Protein AF-A0A7W0K2Z8-F1 (afdb_monomer)

Sequence (351 aa):
MTTSSAEEWIRGEFETLGPEVVGVETRTFPQEAHHIVYVLPDEIGRALVLGNRLQPPTVGGVDEFVIVRVAPDGMLEGVGTQHSGPIRSVHDERCSELINLVSARSRVSNAQPSLAYVPDARPNLAAVTAARHHLVFGRRGAGKTALLVEAKQQLDNAGAVTTWVNIQTYRRETPQRVVLYVLNEMLASLLATRALDEKSQVVISLSKLSAKVQSLLDADETSDRLVHDLVPRAQRVLRDYLSVASRPLFVFLDDYYYLPRSEHPEVLDILHGFTRDANVWLKVASIKHLTRWWQATPPVGLQSGQDADLIDLDITLQEPADAKRFLEGVLLAFAQESASPRCRECFEPRP

pLDDT: mean 74.08, std 20.62, range [31.73, 98.44]

Solvent-accessible surface area (backbone atoms only — not comparable to full-atom values): 20008 Å² total; per-residue (Å²): 130,60,77,71,58,55,56,53,49,52,50,50,56,36,59,76,73,65,44,65,73,76,44,77,48,77,50,78,54,100,63,36,34,40,39,36,36,21,20,48,78,92,36,42,68,63,40,43,59,50,33,76,70,54,74,62,82,65,62,91,86,29,54,51,43,57,43,69,42,63,52,55,75,91,73,50,83,84,68,83,83,82,84,94,68,85,86,87,54,84,84,37,67,71,50,51,48,50,53,49,54,52,53,65,53,72,72,64,61,99,88,57,96,72,73,83,78,42,75,83,45,50,68,57,40,57,53,69,60,39,99,48,29,34,41,39,26,28,58,90,88,53,47,61,67,60,50,52,53,51,34,47,54,54,37,48,76,70,58,35,45,68,30,82,42,66,38,58,81,44,44,85,56,53,56,60,54,46,49,47,52,55,48,45,48,47,46,50,45,58,61,69,62,64,79,64,63,76,85,37,70,52,48,48,50,44,52,55,48,43,54,52,47,50,58,48,68,76,38,96,71,71,59,62,68,62,52,61,68,40,28,69,55,48,14,49,44,49,23,56,36,32,66,73,63,73,38,46,36,36,39,36,34,37,54,51,46,47,42,57,55,86,46,37,14,59,38,40,29,55,52,46,50,33,28,53,95,18,65,45,28,47,39,36,28,32,33,66,93,58,49,37,50,55,42,79,82,73,73,37,28,47,48,76,80,78,59,24,42,83,43,64,51,52,58,47,69,76,40,66,71,54,33,47,54,47,52,51,40,44,51,50,46,52,38,64,75,64,75,45,79,75,54,57,74,80,71,60,83,77,132

Mean predicted aligned error: 17.2 Å

Nearest PDB structures (foldseek):
  7jk3-assembly1_C  TM=4.585E-01  e=4.432E-03  Drosophila melanogaster
  7jk2-assembly1_C  TM=4.606E-01  e=1.213E-02  Drosophila melanogaster
  3sc3-assembly1_B  TM=4.902E-01  e=9.087E-02  Shewanella amazonensis SB2B
  4xgu-assembly1_D  TM=3.819E-01  e=1.357E-02  Caenorhabditis elegans
  7jpo-assembly1_C  TM=4.446E-01  e=1.126E+00  Homo sapiens

Radius of gyration: 26.26 Å; Cα contacts (8 Å, |Δi|>4): 471; chains: 1; bounding box: 47×71×70 Å

Foldseek 3Di:
DDPVVQQVVLCVQCVVQDFHFLDWDWDDDPQAIEIETEGAPVCQLVVVVSQVVDQGDDDPNHGYHYHYDHDPPVSCPPDDDPDPDFDDDCPDVVNVSLVVVCVVQLPDDPPDPDADDQPVCVVVLVVLLDLAAAEEADDVVLCLVVSVVVSQVVQVVVVAQEFEAACLVCLPPDLLLSLLVLLLRQLVSLLVVPLDDCPDPLNVLSVVLNVVSVVQNPDPDHDPVVLVVCLVSLLVSQQVSCVVSVHAYEYEYPALLSHQQVSQQVSQQSVCSNCPNHSYYYYYYYHVVSHDQFDVVVTTGADDPPRYDYHYSCVCVVDVVSVVSRVLSSQVSVVVVVPDPVSVVNNDDDD

Secondary structure (DSSP, 8-state):
--HHHHHHHHHHHHHHHS--EEEEEEEE-SSEEEEEEEE-TTTHHHHHHHHTT-----STTPEEEEEEEEPPGGG-TT-----------TTSHHHHHHHHHHHHHTT--TTS---PPPGGGHHHHHHHHSSSEEEEE--TTSSHHHHHHHHHHHHHHTT-EEEEEEGGGGTTS-HHHHHHHHHHHHHHHHHHT--S-TTSHHHHHHHHHHHHHHHHHSSS---HHHHHHHHHHHHHHHHHHHHHHT--EEEEEESGGGS-TTTHHHHHHHHHHHHTTTTEEEEEEE-TTT---EEETTEEE--BTTTEEEEEGGGGGTSHHHHHHHHHHHHHHHHHHTT-GGGSTTSSPP-

Structure (mmCIF, N/CA/C/O backbone):
data_AF-A0A7W0K2Z8-F1
#
_entry.id   AF-A0A7W0K2Z8-F1
#
loop_
_atom_site.group_PDB
_atom_site.id
_atom_site.type_symbol
_atom_site.label_atom_id
_atom_site.label_alt_id
_atom_site.label_comp_id
_atom_site.label_asym_id
_atom_site.label_entity_id
_atom_site.label_seq_id
_atom_site.pdbx_PDB_ins_code
_atom_site.Cartn_x
_atom_site.Cartn_y
_atom_site.Cartn_z
_atom_site.occupancy
_atom_site.B_iso_or_equiv
_atom_site.auth_seq_id
_atom_site.auth_comp_id
_atom_site.auth_asym_id
_atom_site.auth_atom_id
_atom_site.pdbx_PDB_model_num
ATOM 1 N N . MET A 1 1 ? -0.607 50.006 -19.102 1.00 46.44 1 MET A N 1
ATOM 2 C CA . MET A 1 1 ? -1.241 49.390 -20.284 1.00 46.44 1 MET A CA 1
ATOM 3 C C . MET A 1 1 ? -2.622 48.937 -19.846 1.00 46.44 1 MET A C 1
ATOM 5 O O . MET A 1 1 ? -2.731 48.425 -18.747 1.00 46.44 1 MET A O 1
ATOM 9 N N . THR A 1 2 ? -3.679 49.296 -20.566 1.00 45.62 2 THR A N 1
ATOM 10 C CA . THR A 1 2 ? -5.076 48.986 -20.200 1.00 45.62 2 THR A CA 1
ATOM 11 C C . THR A 1 2 ? -5.458 47.590 -20.707 1.00 45.62 2 THR A C 1
ATOM 13 O O . THR A 1 2 ? -4.854 47.118 -21.665 1.00 45.62 2 THR A O 1
ATOM 16 N N . THR A 1 3 ? -6.457 46.934 -20.108 1.00 50.66 3 THR A N 1
ATOM 17 C CA . THR A 1 3 ? -6.966 45.588 -20.479 1.00 50.66 3 THR A CA 1
ATOM 18 C C . THR A 1 3 ? -7.227 45.400 -21.982 1.00 50.66 3 THR A C 1
ATOM 20 O O . THR A 1 3 ? -6.998 44.318 -22.509 1.00 50.66 3 THR A O 1
ATOM 23 N N . SER A 1 4 ? -7.588 46.473 -22.696 1.00 54.34 4 SER A N 1
ATOM 24 C CA . SER A 1 4 ? -7.735 46.501 -24.164 1.00 54.34 4 SER A CA 1
ATOM 25 C C . SER A 1 4 ? -6.451 46.134 -24.930 1.00 54.34 4 SER A C 1
ATOM 27 O O . SER A 1 4 ? -6.526 45.573 -26.014 1.00 54.34 4 SER A O 1
ATOM 29 N N . SER A 1 5 ? -5.267 46.423 -24.376 1.00 63.31 5 SER A N 1
ATOM 30 C CA . SER A 1 5 ? -3.979 46.151 -25.039 1.00 63.31 5 SER A CA 1
ATOM 31 C C . SER A 1 5 ? -3.535 44.686 -24.955 1.00 63.31 5 SER A C 1
ATOM 33 O O . SER A 1 5 ? -2.782 44.235 -25.814 1.00 63.31 5 SER A O 1
ATOM 35 N N . ALA A 1 6 ? -4.020 43.935 -23.960 1.00 65.38 6 ALA A N 1
ATOM 36 C CA . ALA A 1 6 ? -3.744 42.504 -23.832 1.00 65.38 6 ALA A CA 1
ATOM 37 C C . ALA A 1 6 ? -4.609 41.686 -24.805 1.00 65.38 6 ALA A C 1
ATOM 39 O O . ALA A 1 6 ? -4.104 40.782 -25.464 1.00 65.38 6 ALA A O 1
ATOM 40 N N . GLU A 1 7 ? -5.886 42.048 -24.970 1.00 69.38 7 GLU A N 1
ATOM 41 C CA . GLU A 1 7 ? -6.787 41.400 -25.936 1.00 69.38 7 GLU A CA 1
ATOM 42 C C . GLU A 1 7 ? -6.322 41.592 -27.388 1.00 69.38 7 GLU A C 1
ATOM 44 O O . GLU A 1 7 ? -6.320 40.638 -28.166 1.00 69.38 7 GLU A O 1
ATOM 49 N N . GLU A 1 8 ? -5.886 42.804 -27.745 1.00 69.62 8 GLU A N 1
ATOM 50 C CA . GLU A 1 8 ? -5.337 43.110 -29.073 1.00 69.62 8 GLU A CA 1
ATOM 51 C C . GLU A 1 8 ? -4.023 42.365 -29.339 1.00 69.62 8 GLU A C 1
ATOM 53 O O . GLU A 1 8 ? -3.824 41.846 -30.438 1.00 69.62 8 GLU A O 1
ATOM 58 N N . TRP A 1 9 ? -3.150 42.251 -28.330 1.00 75.00 9 TRP A N 1
ATOM 59 C CA . TRP A 1 9 ? -1.912 41.478 -28.443 1.00 75.00 9 TRP A CA 1
ATOM 60 C C . TRP A 1 9 ? -2.190 39.980 -28.626 1.00 75.00 9 TRP A C 1
ATOM 62 O O . TRP A 1 9 ? -1.652 39.367 -29.546 1.00 75.00 9 TRP A O 1
ATOM 72 N N . ILE A 1 10 ? -3.089 39.403 -27.819 1.00 74.06 10 ILE A N 1
ATOM 73 C CA . ILE A 1 10 ? -3.481 37.990 -27.931 1.00 74.06 10 ILE A CA 1
ATOM 74 C C . ILE A 1 10 ? -4.086 37.711 -29.310 1.00 74.06 10 ILE A C 1
ATOM 76 O O . ILE A 1 10 ? -3.716 36.731 -29.952 1.00 74.06 10 ILE A O 1
ATOM 80 N N . ARG A 1 11 ? -4.976 38.579 -29.806 1.00 75.19 11 ARG A N 1
ATOM 81 C CA . ARG A 1 11 ? -5.558 38.416 -31.144 1.00 75.19 11 ARG A CA 1
ATOM 82 C C . ARG A 1 11 ? -4.484 38.456 -32.236 1.00 75.19 11 ARG A C 1
ATOM 84 O O . ARG A 1 11 ? -4.486 37.584 -33.100 1.00 75.19 11 ARG A O 1
ATOM 91 N N . GLY A 1 12 ? -3.543 39.399 -32.160 1.00 71.88 12 GLY A N 1
ATOM 92 C CA . GLY A 1 12 ? -2.447 39.516 -33.127 1.00 71.88 12 GLY A CA 1
ATOM 93 C C . GLY A 1 12 ? -1.512 38.302 -33.154 1.00 71.88 12 GLY A C 1
ATOM 94 O O . GLY A 1 12 ? -1.114 37.853 -34.230 1.00 71.88 12 GLY A O 1
ATOM 95 N N . GLU A 1 13 ? -1.195 37.723 -31.994 1.00 75.12 13 GLU A N 1
ATOM 96 C CA . GLU A 1 13 ? -0.366 36.512 -31.909 1.00 75.12 13 GLU A CA 1
ATOM 97 C C . GLU A 1 13 ? -1.078 35.285 -32.498 1.00 75.12 13 GLU A C 1
ATOM 99 O O . GLU A 1 13 ? -0.465 34.500 -33.223 1.00 75.12 13 GLU A O 1
ATOM 104 N N . PHE A 1 14 ? -2.383 35.133 -32.248 1.00 72.69 14 PHE A N 1
ATOM 105 C CA . PHE A 1 14 ? -3.165 34.041 -32.831 1.00 72.69 14 PHE A CA 1
ATOM 106 C C . PHE A 1 14 ? -3.341 34.202 -34.354 1.00 72.69 14 PHE A C 1
ATOM 108 O O . PHE A 1 14 ? -3.127 33.234 -35.083 1.00 72.69 14 PHE A O 1
ATOM 115 N N . GLU A 1 15 ? -3.620 35.413 -34.855 1.00 68.00 15 GLU A N 1
ATOM 116 C CA . GLU A 1 15 ? -3.756 35.685 -36.299 1.00 68.00 15 GLU A CA 1
ATOM 117 C C . GLU A 1 15 ? -2.441 35.479 -37.070 1.00 68.00 15 GLU A C 1
ATOM 119 O O . GLU A 1 15 ? -2.446 34.984 -38.197 1.00 68.00 15 GLU A O 1
ATOM 124 N N . THR A 1 16 ? -1.294 35.797 -36.462 1.00 63.59 16 THR A N 1
ATOM 125 C CA . THR A 1 16 ? 0.024 35.617 -37.101 1.00 63.59 16 THR A CA 1
ATOM 126 C C . THR A 1 16 ? 0.429 34.139 -37.194 1.00 63.59 16 THR A C 1
ATOM 128 O O . THR A 1 16 ? 1.198 33.754 -38.078 1.00 63.59 16 THR A O 1
ATOM 131 N N . LEU A 1 17 ? -0.077 33.299 -36.285 1.00 58.31 17 LEU A N 1
ATOM 132 C CA . LEU A 1 17 ? 0.358 31.909 -36.108 1.00 58.31 17 LEU A CA 1
ATOM 133 C C . LEU A 1 17 ? -0.665 30.867 -36.588 1.00 58.31 17 LEU A C 1
ATOM 135 O O . LEU A 1 17 ? -0.371 29.669 -36.542 1.00 58.31 17 LEU A O 1
ATOM 139 N N . GLY A 1 18 ? -1.814 31.304 -37.112 1.00 59.38 18 GLY A N 1
ATOM 140 C CA . GLY A 1 18 ? -2.676 30.490 -37.972 1.00 59.38 18 GLY A CA 1
ATOM 141 C C . GLY A 1 18 ? -4.150 30.343 -37.571 1.00 59.38 18 GLY A C 1
ATOM 142 O O . GLY A 1 18 ? -4.966 30.416 -38.483 1.00 59.38 18 GLY A O 1
ATOM 143 N N . PRO A 1 19 ? -4.527 30.091 -36.301 1.00 68.06 19 PRO A N 1
ATOM 144 C CA . PRO A 1 19 ? -5.931 29.855 -35.954 1.00 68.06 19 PRO A CA 1
ATOM 145 C C . PRO A 1 19 ? -6.761 31.147 -35.937 1.00 68.06 19 PRO A C 1
ATOM 147 O O . PRO A 1 19 ? -6.365 32.151 -35.342 1.00 68.06 19 PRO A O 1
ATOM 150 N N . GLU A 1 20 ? -7.943 31.097 -36.546 1.00 68.19 20 GLU A N 1
ATOM 151 C CA . GLU A 1 20 ? -8.883 32.209 -36.637 1.00 68.19 20 GLU A CA 1
ATOM 152 C C . GLU A 1 20 ? -9.613 32.413 -35.298 1.00 68.19 20 GLU A C 1
ATOM 154 O O . GLU A 1 20 ? -10.294 31.529 -34.761 1.00 68.19 20 GLU A O 1
ATOM 159 N N . VAL A 1 21 ? -9.467 33.612 -34.727 1.00 75.00 21 VAL A N 1
ATOM 160 C CA . VAL A 1 21 ? -10.080 33.967 -33.443 1.00 75.00 21 VAL A CA 1
ATOM 161 C C . VAL A 1 21 ? -11.467 34.556 -33.661 1.00 75.00 21 VAL A C 1
ATOM 163 O O . VAL A 1 21 ? -11.624 35.730 -34.005 1.00 75.00 21 VAL A O 1
ATOM 166 N N . VAL A 1 22 ? -12.481 33.751 -33.352 1.00 76.06 22 VAL A N 1
ATOM 167 C CA . VAL A 1 22 ? -13.901 34.119 -33.421 1.00 76.06 22 VAL A CA 1
ATOM 168 C C . VAL A 1 22 ? -14.239 35.220 -32.406 1.00 76.06 22 VAL A C 1
ATOM 170 O O . VAL A 1 22 ? -15.020 36.123 -32.695 1.00 76.06 22 VAL A O 1
ATOM 173 N N . GLY A 1 23 ? -13.614 35.210 -31.225 1.00 73.19 23 GLY A N 1
ATOM 174 C CA . GLY A 1 23 ? -13.830 36.235 -30.201 1.00 73.19 23 GLY A CA 1
ATOM 175 C C . GLY A 1 23 ? -12.844 36.145 -29.040 1.00 73.19 23 GLY A C 1
ATOM 176 O O . GLY A 1 23 ? -12.244 35.100 -28.817 1.00 73.19 23 GLY A O 1
ATOM 177 N N . VAL A 1 24 ? -12.684 37.233 -28.286 1.00 76.75 24 VAL A N 1
ATOM 178 C CA . VAL A 1 24 ? -11.904 37.249 -27.037 1.00 76.75 24 VAL A CA 1
ATOM 179 C C . VAL A 1 24 ? -12.745 37.929 -25.961 1.00 76.75 24 VAL A C 1
ATOM 181 O O . VAL A 1 24 ? -13.308 38.991 -26.209 1.00 76.75 24 VAL A O 1
ATOM 184 N N . GLU A 1 25 ? -12.863 37.300 -24.795 1.00 76.31 25 GLU A N 1
ATOM 185 C CA . GLU A 1 25 ? -13.578 37.821 -23.626 1.00 76.31 25 GLU A CA 1
ATOM 186 C C . GLU A 1 25 ? -12.642 37.800 -22.416 1.00 76.31 25 GLU A C 1
ATOM 188 O O . GLU A 1 25 ? -12.192 36.732 -22.002 1.00 76.31 25 GLU A O 1
ATOM 193 N N . THR A 1 26 ? -12.377 38.954 -21.804 1.00 76.19 26 THR A N 1
ATOM 194 C CA . THR A 1 26 ? -11.582 39.011 -20.570 1.00 76.19 26 THR A CA 1
ATOM 195 C C . THR A 1 26 ? -12.464 39.010 -19.329 1.00 76.19 26 THR A C 1
ATOM 197 O O . THR A 1 26 ? -13.330 39.868 -19.152 1.00 76.19 26 THR A O 1
ATOM 200 N N . ARG A 1 27 ? -12.192 38.078 -18.412 1.00 72.44 27 ARG A N 1
ATOM 201 C CA . ARG A 1 27 ? -12.776 38.041 -17.068 1.00 72.44 27 ARG A CA 1
ATOM 202 C C . ARG A 1 27 ? -11.716 38.358 -16.032 1.00 72.44 27 ARG A C 1
ATOM 204 O O . ARG A 1 27 ? -10.759 37.612 -15.861 1.00 72.44 27 ARG A O 1
ATOM 211 N N . THR A 1 28 ? -11.902 39.462 -15.323 1.00 65.19 28 THR A N 1
ATOM 212 C CA . THR A 1 28 ? -10.972 39.916 -14.286 1.00 65.19 28 THR A CA 1
ATOM 213 C C . THR A 1 28 ? -11.435 39.479 -12.901 1.00 65.19 28 THR A C 1
ATOM 215 O O . THR A 1 28 ? -12.577 39.735 -12.514 1.00 65.19 28 THR A O 1
ATOM 218 N N . PHE A 1 29 ? -10.525 38.887 -12.138 1.00 67.81 29 PHE A N 1
ATOM 219 C CA . PHE A 1 29 ? -10.673 38.520 -10.733 1.00 67.81 29 PHE A CA 1
ATOM 220 C C . PHE A 1 29 ? -9.690 39.337 -9.868 1.00 67.81 29 PHE A C 1
ATOM 222 O O . PHE A 1 29 ? -8.787 39.978 -10.402 1.00 67.81 29 PHE A O 1
ATOM 229 N N . PRO A 1 30 ? -9.832 39.350 -8.526 1.00 57.75 30 PRO A N 1
ATOM 230 C CA . PRO A 1 30 ? -9.021 40.212 -7.657 1.00 57.75 30 PRO A CA 1
ATOM 231 C C . PRO A 1 30 ? -7.500 39.981 -7.703 1.00 57.75 30 PRO A C 1
ATOM 233 O O . PRO A 1 30 ? -6.757 40.878 -7.317 1.00 57.75 30 PRO A O 1
ATOM 236 N N . GLN A 1 31 ? -7.039 38.798 -8.127 1.00 57.75 31 GLN A N 1
ATOM 237 C CA . GLN A 1 31 ? -5.613 38.439 -8.215 1.00 57.75 31 GLN A CA 1
ATOM 238 C C . GLN A 1 31 ? -5.211 37.829 -9.566 1.00 57.75 31 GLN A C 1
ATOM 240 O O . GLN A 1 31 ? -4.028 37.597 -9.791 1.00 57.75 31 GLN A O 1
ATOM 245 N N . GLU A 1 32 ? -6.164 37.618 -10.480 1.00 70.12 32 GLU A N 1
ATOM 246 C CA . GLU A 1 32 ? -5.907 37.000 -11.785 1.00 70.12 32 GLU A CA 1
ATOM 247 C C . GLU A 1 32 ? -6.808 37.602 -12.869 1.00 70.12 32 GLU A C 1
ATOM 249 O O . GLU A 1 32 ? -7.935 38.013 -12.588 1.00 70.12 32 GLU 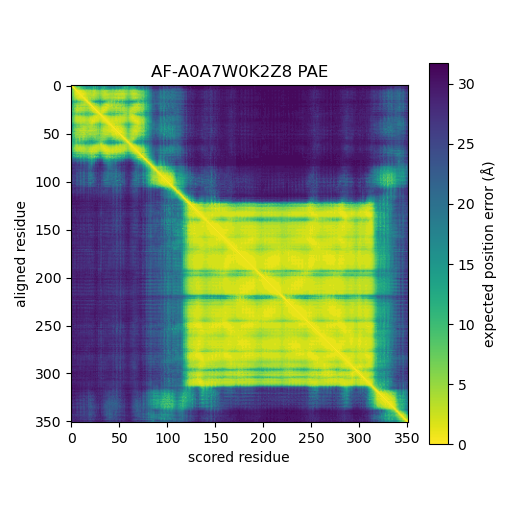A O 1
ATOM 254 N N . ALA A 1 33 ? -6.357 37.608 -14.121 1.00 67.44 33 ALA A N 1
ATOM 255 C CA . ALA A 1 33 ? -7.182 37.955 -15.275 1.00 67.44 33 ALA A CA 1
ATOM 256 C C . ALA A 1 33 ? -7.178 36.812 -16.293 1.00 67.44 33 ALA A C 1
ATOM 258 O O . ALA A 1 33 ? -6.133 36.281 -16.653 1.00 67.44 33 ALA A O 1
ATOM 259 N N . HIS A 1 34 ? -8.362 36.386 -16.725 1.00 74.25 34 HIS A N 1
ATOM 260 C CA . HIS A 1 34 ? -8.537 35.257 -17.635 1.00 74.25 34 HIS A CA 1
ATOM 261 C C . HIS A 1 34 ? -9.031 35.771 -18.987 1.00 74.25 34 HIS A C 1
ATOM 263 O O . HIS A 1 34 ? -10.156 36.256 -19.095 1.00 74.25 34 HIS A O 1
ATOM 269 N N . HIS A 1 35 ? -8.206 35.635 -20.019 1.00 75.50 35 HIS A N 1
ATOM 270 C CA . HIS A 1 35 ? -8.527 35.976 -21.400 1.00 75.50 35 HIS A CA 1
ATOM 271 C C . HIS A 1 35 ? -9.053 34.733 -22.116 1.00 75.50 35 HIS A C 1
ATOM 273 O O . HIS A 1 35 ? -8.294 33.823 -22.456 1.00 75.50 35 HIS A O 1
ATOM 279 N N . ILE A 1 36 ? -10.366 34.667 -22.311 1.00 77.00 36 ILE A N 1
ATOM 280 C CA . ILE A 1 36 ? -11.035 33.538 -22.950 1.00 77.00 36 ILE A CA 1
ATOM 281 C C . ILE A 1 36 ? -11.055 33.773 -24.460 1.00 77.00 36 ILE A C 1
ATOM 283 O O . ILE A 1 36 ? -11.751 34.663 -24.940 1.00 77.00 36 ILE A O 1
ATOM 287 N N . VAL A 1 37 ? -10.296 32.974 -25.206 1.00 77.62 37 VAL A N 1
ATOM 288 C CA . VAL A 1 37 ? -10.186 33.047 -26.667 1.00 77.62 37 VAL A CA 1
ATOM 289 C C . VAL A 1 37 ? -11.098 31.991 -27.282 1.00 77.62 37 VAL A C 1
ATOM 291 O O . VAL A 1 37 ? -10.903 30.792 -27.074 1.00 77.62 37 VAL A O 1
ATOM 294 N N . TYR A 1 38 ? -12.098 32.437 -28.035 1.00 75.88 38 TYR A N 1
ATOM 295 C CA . TYR A 1 38 ? -13.031 31.585 -28.756 1.00 75.88 38 TYR A CA 1
ATOM 296 C C . TYR A 1 38 ? -12.522 31.324 -30.170 1.00 75.88 38 TYR A C 1
ATOM 298 O O . TYR A 1 38 ? -12.265 32.260 -30.928 1.00 75.88 38 TYR A O 1
ATOM 306 N N . VAL A 1 39 ? -12.402 30.050 -30.524 1.00 76.75 39 VAL A N 1
ATOM 307 C CA . VAL A 1 39 ? -11.922 29.586 -31.833 1.00 76.75 39 VAL A CA 1
ATOM 308 C C . VAL A 1 39 ? -12.909 28.614 -32.462 1.00 76.75 39 VAL A C 1
ATOM 310 O O . VAL A 1 39 ? -13.783 28.060 -31.783 1.00 76.75 39 VAL A O 1
ATOM 313 N N . LEU A 1 40 ? -12.772 28.401 -33.768 1.00 69.19 40 LEU A N 1
ATOM 314 C CA . LEU A 1 40 ? -13.571 27.415 -34.484 1.00 69.19 40 LEU A CA 1
ATOM 315 C C . LEU A 1 40 ? -13.322 26.001 -33.923 1.00 69.19 40 LEU A C 1
ATOM 317 O O . LEU A 1 40 ? -12.202 25.693 -33.498 1.00 69.19 40 LEU A O 1
ATOM 321 N N . PRO A 1 41 ? -14.334 25.109 -33.944 1.00 57.97 41 PRO A N 1
ATOM 322 C CA . PRO A 1 41 ? -14.191 23.741 -33.444 1.00 57.97 41 PRO A CA 1
ATOM 323 C C . PRO A 1 41 ? -13.029 22.979 -34.085 1.00 57.97 41 PRO A C 1
ATOM 325 O O . PRO A 1 41 ? -12.380 22.181 -33.418 1.00 57.97 41 PRO A O 1
ATOM 328 N N . ASP A 1 42 ? -12.761 23.256 -35.361 1.00 58.22 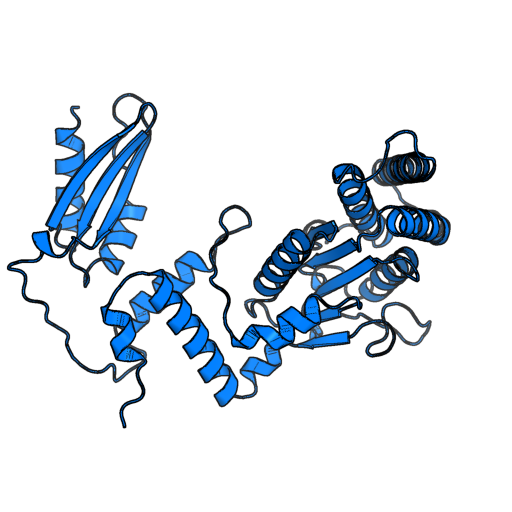42 ASP A N 1
ATOM 329 C CA . ASP A 1 42 ? -11.748 22.564 -36.158 1.00 58.22 42 ASP A CA 1
ATOM 330 C C . ASP A 1 42 ? -10.328 23.115 -35.919 1.00 58.22 42 ASP A C 1
ATOM 332 O O . ASP A 1 42 ? -9.353 22.536 -36.382 1.00 58.22 42 ASP A O 1
ATOM 336 N N . GLU A 1 43 ? -10.189 24.207 -35.159 1.00 62.84 43 GLU A N 1
ATOM 337 C CA . GLU A 1 43 ? -8.901 24.858 -34.884 1.00 62.84 43 GLU A CA 1
ATOM 338 C C . GLU A 1 43 ? -8.506 24.826 -33.402 1.00 62.84 43 GLU A C 1
ATOM 340 O O . GLU A 1 43 ? -7.403 25.246 -33.038 1.00 62.84 43 GLU A O 1
ATOM 345 N N . ILE A 1 44 ? -9.363 24.271 -32.534 1.00 62.41 44 ILE A N 1
ATOM 346 C CA . ILE A 1 44 ? -9.133 24.234 -31.085 1.00 62.41 44 ILE A CA 1
ATOM 347 C C . ILE A 1 44 ? -7.828 23.529 -30.703 1.00 62.41 44 ILE A C 1
ATOM 349 O O . ILE A 1 44 ? -7.146 23.970 -29.780 1.00 62.41 44 ILE A O 1
ATOM 353 N N . GLY A 1 45 ? -7.446 22.467 -31.418 1.00 55.59 45 GLY A N 1
ATOM 354 C CA . GLY A 1 45 ? -6.210 21.733 -31.150 1.00 55.59 45 GLY A CA 1
ATOM 355 C C . GLY A 1 45 ? -4.973 22.616 -31.322 1.00 55.59 45 GLY A C 1
ATOM 356 O O . GLY A 1 45 ? -4.131 22.700 -30.425 1.00 55.59 45 GLY A O 1
ATOM 357 N N . ARG A 1 46 ? -4.893 23.336 -32.446 1.00 62.69 46 ARG A N 1
ATOM 358 C CA . ARG A 1 46 ? -3.800 24.277 -32.738 1.00 62.69 46 ARG A CA 1
ATOM 359 C C . ARG A 1 46 ? -3.835 25.487 -31.804 1.00 62.69 46 ARG A C 1
ATOM 361 O O . ARG A 1 46 ? -2.801 25.880 -31.265 1.00 62.69 46 ARG A O 1
ATOM 368 N N . ALA A 1 47 ? -5.027 26.020 -31.554 1.00 65.88 47 ALA A N 1
ATOM 369 C CA . ALA A 1 47 ? -5.245 27.157 -30.672 1.00 65.88 47 ALA A CA 1
ATOM 370 C C . ALA A 1 47 ? -4.849 26.860 -29.215 1.00 65.88 47 ALA A C 1
ATOM 372 O O . ALA A 1 47 ? -4.211 27.694 -28.584 1.00 65.88 47 ALA A O 1
ATOM 373 N N . LEU A 1 48 ? -5.131 25.662 -28.687 1.00 58.94 48 LEU A N 1
ATOM 374 C CA . LEU A 1 48 ? -4.710 25.240 -27.342 1.00 58.94 48 LEU A CA 1
ATOM 375 C C . LEU A 1 48 ? -3.185 25.159 -27.202 1.00 58.94 48 LEU A C 1
ATOM 377 O O . LEU A 1 48 ? -2.635 25.539 -26.168 1.00 58.94 48 LEU A O 1
ATOM 381 N N . VAL A 1 49 ? -2.489 24.675 -28.236 1.00 60.91 49 VAL A N 1
ATOM 382 C CA . VAL A 1 49 ? -1.017 24.630 -28.247 1.00 60.91 49 VAL A CA 1
ATOM 383 C C . VAL A 1 49 ? -0.433 26.040 -28.217 1.00 60.91 49 VAL A C 1
ATOM 385 O O . VAL A 1 49 ? 0.545 26.275 -27.510 1.00 60.91 49 VAL A O 1
ATOM 388 N N . LEU A 1 50 ? -1.031 26.975 -28.953 1.00 67.19 50 LEU A N 1
ATOM 389 C CA . LEU A 1 50 ? -0.629 28.381 -28.964 1.00 67.19 50 LEU A CA 1
ATOM 390 C C . LEU A 1 50 ? -0.948 29.079 -27.638 1.00 67.19 50 LEU A C 1
ATOM 392 O O . LEU A 1 50 ? -0.049 29.655 -27.031 1.00 67.19 50 LEU A O 1
ATOM 396 N N . GLY A 1 51 ? -2.172 28.938 -27.129 1.00 64.62 51 GLY A N 1
ATOM 397 C CA . GLY A 1 51 ? -2.607 29.529 -25.862 1.00 64.62 51 GLY A CA 1
ATOM 398 C C . GLY A 1 51 ? -1.745 29.110 -24.671 1.00 64.62 51 GLY A C 1
ATOM 399 O O . GLY A 1 51 ? -1.389 29.949 -23.856 1.00 64.62 51 GLY A O 1
ATOM 400 N N . ASN A 1 52 ? -1.304 27.849 -24.619 1.00 61.53 52 ASN A N 1
ATOM 401 C CA . ASN A 1 52 ? -0.406 27.365 -23.561 1.00 61.53 52 ASN A CA 1
ATOM 402 C C . ASN A 1 52 ? 1.028 27.916 -23.648 1.00 61.53 52 ASN A C 1
ATOM 404 O O . ASN A 1 52 ? 1.788 27.806 -22.685 1.00 61.53 52 ASN A O 1
ATOM 408 N N . ARG A 1 53 ? 1.441 28.440 -24.807 1.00 63.72 53 ARG A N 1
ATOM 409 C CA . ARG A 1 53 ? 2.777 29.024 -25.014 1.00 63.72 53 ARG A CA 1
ATOM 410 C C . ARG A 1 53 ? 2.779 30.534 -24.825 1.00 63.72 53 ARG A C 1
ATOM 412 O O . ARG A 1 53 ? 3.844 31.103 -24.597 1.00 63.72 53 ARG A O 1
ATOM 419 N N . LEU A 1 54 ? 1.615 31.165 -24.930 1.00 69.25 54 LEU A N 1
ATOM 420 C CA . LEU A 1 54 ? 1.456 32.595 -24.750 1.00 69.25 54 LEU A CA 1
ATOM 421 C C . LEU A 1 54 ? 1.387 32.915 -23.258 1.00 69.25 54 LEU A C 1
ATOM 423 O O . LEU A 1 54 ? 0.544 32.404 -22.527 1.00 69.25 54 LEU A O 1
ATOM 427 N N . GLN A 1 55 ? 2.299 33.773 -22.818 1.00 66.50 55 GLN A N 1
ATOM 428 C CA . GLN A 1 55 ? 2.259 34.396 -21.502 1.00 66.50 55 GLN A CA 1
ATOM 429 C C . GLN A 1 55 ? 1.959 35.874 -21.724 1.00 66.50 55 GLN A C 1
ATOM 431 O O . GLN A 1 55 ? 2.847 36.593 -22.194 1.00 66.50 55 GLN A O 1
ATOM 436 N N . PRO A 1 56 ? 0.721 36.327 -21.463 1.00 66.88 56 PRO A N 1
ATOM 437 C CA . PRO A 1 56 ? 0.400 37.737 -21.574 1.00 66.88 56 PRO A CA 1
ATOM 438 C C . PRO A 1 56 ? 1.300 38.552 -20.635 1.00 66.88 56 PRO A C 1
ATOM 440 O O . PRO A 1 56 ? 1.626 3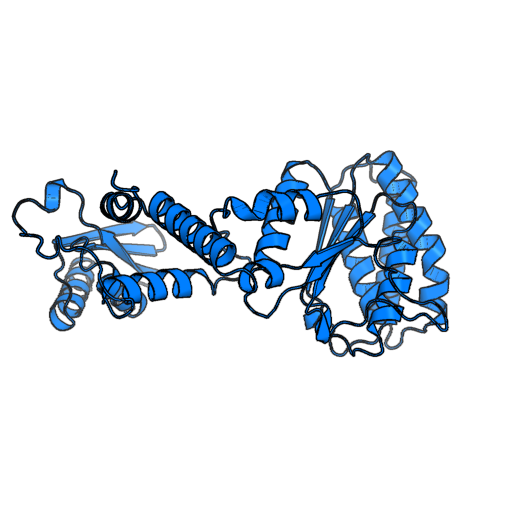8.094 -19.533 1.00 66.88 56 PRO A O 1
ATOM 443 N N . PRO A 1 57 ? 1.756 39.739 -21.059 1.00 61.00 57 PRO A N 1
ATOM 444 C CA . PRO A 1 57 ? 2.587 40.587 -20.220 1.00 61.00 57 PRO A CA 1
ATOM 445 C C . PRO A 1 57 ? 1.798 41.045 -18.988 1.00 61.00 57 PRO A C 1
ATOM 447 O O . PRO A 1 57 ? 0.797 41.734 -19.119 1.00 61.00 57 PRO A O 1
ATOM 450 N N . THR A 1 58 ? 2.286 40.709 -17.792 1.00 59.78 58 THR A N 1
ATOM 451 C CA . THR A 1 58 ? 1.622 40.990 -16.510 1.00 59.78 58 THR A CA 1
ATOM 452 C C . THR A 1 58 ? 1.324 42.484 -16.338 1.00 59.78 58 THR A C 1
ATOM 454 O O . THR A 1 58 ? 2.243 43.294 -16.156 1.00 59.78 58 THR A O 1
ATOM 457 N N . VAL A 1 59 ? 0.049 42.880 -16.329 1.00 58.78 59 VAL A N 1
ATOM 458 C CA . VAL A 1 59 ? -0.344 44.266 -16.061 1.00 58.78 59 VAL A CA 1
ATOM 459 C C . VAL A 1 59 ? -0.702 44.439 -14.583 1.00 58.78 59 VAL A C 1
ATOM 461 O O . VAL A 1 59 ? -1.716 43.958 -14.093 1.00 58.78 59 VAL A O 1
ATOM 464 N N . GLY A 1 60 ? 0.121 45.192 -13.848 1.00 57.62 60 GLY A N 1
ATOM 465 C CA . GLY A 1 60 ? -0.207 45.608 -12.476 1.00 57.62 60 GLY A CA 1
ATOM 466 C C . GLY A 1 60 ? -0.025 44.537 -11.393 1.00 57.62 60 GLY A C 1
ATOM 467 O O . GLY A 1 60 ? -0.564 44.702 -10.303 1.00 57.62 60 GLY A O 1
ATOM 468 N N . GLY A 1 61 ? 0.752 43.479 -11.661 1.00 56.62 61 GLY A N 1
ATOM 469 C CA . GLY A 1 61 ? 1.054 42.420 -10.683 1.00 56.62 61 GLY A CA 1
ATOM 470 C C . GLY A 1 61 ? -0.062 41.386 -10.503 1.00 56.62 61 GLY A C 1
ATOM 471 O O . GLY A 1 61 ? -0.103 40.717 -9.476 1.00 56.62 61 GLY A O 1
ATOM 472 N N . VAL A 1 62 ? -0.967 41.299 -11.478 1.00 58.56 62 VAL A N 1
ATOM 473 C CA . VAL A 1 62 ? -2.072 40.339 -11.555 1.00 58.56 62 VAL A CA 1
ATOM 474 C C . VAL A 1 62 ? -1.683 39.254 -12.556 1.00 58.56 62 VAL A C 1
ATOM 476 O O . VAL A 1 62 ? -1.251 39.590 -13.657 1.00 58.56 62 VAL A O 1
ATOM 479 N N . ASP A 1 63 ? -1.820 37.978 -12.194 1.00 58.09 63 ASP A N 1
ATOM 480 C CA . ASP A 1 63 ? -1.448 36.873 -13.084 1.00 58.09 63 ASP A CA 1
ATOM 481 C C . ASP A 1 63 ? -2.464 36.741 -14.234 1.00 58.09 63 ASP A C 1
ATOM 483 O O . ASP A 1 63 ? -3.670 36.606 -14.014 1.00 58.09 63 ASP A O 1
ATOM 487 N N . GLU A 1 64 ? -1.982 36.812 -15.477 1.00 66.44 64 GLU A N 1
ATOM 488 C CA . GLU A 1 64 ? -2.817 36.785 -16.682 1.00 66.44 64 GLU A CA 1
ATOM 489 C C . GLU A 1 64 ? -2.752 35.413 -17.364 1.00 66.44 64 GLU A C 1
ATOM 491 O O . GLU A 1 64 ? -1.675 34.894 -17.662 1.00 66.44 64 GLU A O 1
ATOM 496 N N . PHE A 1 65 ? -3.915 34.828 -17.646 1.00 63.53 65 PHE A N 1
ATOM 497 C CA . PHE A 1 65 ? -4.047 33.488 -18.213 1.00 63.53 65 PHE A CA 1
ATOM 498 C C . PHE A 1 65 ? -4.842 33.511 -19.514 1.00 63.53 65 PHE A C 1
ATOM 500 O O . PHE A 1 65 ? -5.893 34.145 -19.595 1.00 63.53 65 PHE A O 1
ATOM 507 N N . VAL A 1 66 ? -4.384 32.763 -20.520 1.00 70.38 66 VAL A N 1
ATOM 508 C CA . VAL A 1 66 ? -5.104 32.570 -21.788 1.00 70.38 66 VAL A CA 1
ATOM 509 C C . VAL A 1 66 ? -5.851 31.241 -21.745 1.00 70.38 66 VAL A C 1
ATOM 511 O O . VAL A 1 66 ? -5.252 30.182 -21.572 1.00 70.38 66 VAL A O 1
ATOM 514 N N . ILE A 1 67 ? -7.170 31.284 -21.916 1.00 64.06 67 ILE A N 1
ATOM 515 C CA . ILE A 1 67 ? -8.044 30.110 -21.886 1.00 64.06 67 ILE A CA 1
ATOM 516 C C . ILE A 1 67 ? -8.696 29.961 -23.254 1.00 64.06 67 ILE A C 1
ATOM 518 O O . ILE A 1 67 ? -9.530 30.768 -23.643 1.00 64.06 67 ILE A O 1
ATOM 522 N N . VAL A 1 68 ? -8.361 28.903 -23.982 1.00 70.06 68 VAL A N 1
ATOM 523 C CA . VAL A 1 68 ? -8.932 28.658 -25.312 1.00 70.06 68 VAL A CA 1
ATOM 524 C C . VAL A 1 68 ? -10.200 27.817 -25.192 1.00 70.06 68 VAL A C 1
ATOM 526 O O . VAL A 1 68 ? -10.206 26.778 -24.527 1.00 70.06 68 VAL A O 1
ATOM 529 N N . ARG A 1 69 ? -11.283 28.254 -25.837 1.00 66.69 69 ARG A N 1
ATOM 530 C CA . ARG A 1 69 ? -12.568 27.546 -25.887 1.00 66.69 69 ARG A CA 1
ATOM 531 C C . ARG A 1 69 ? -13.112 27.488 -27.308 1.00 66.69 69 ARG A C 1
ATOM 533 O O . ARG A 1 69 ? -12.821 28.346 -28.133 1.00 66.69 69 ARG A O 1
ATOM 540 N N . VAL A 1 70 ? -13.943 26.485 -27.583 1.00 65.25 70 VAL A N 1
ATOM 541 C CA . VAL A 1 70 ? -14.732 26.464 -28.820 1.00 65.25 70 VAL A CA 1
ATOM 542 C C . VAL A 1 70 ? -15.767 27.586 -28.751 1.00 65.25 70 VAL A C 1
ATOM 544 O O . VAL A 1 70 ? -16.417 27.756 -27.715 1.00 65.25 70 VAL A O 1
ATOM 547 N N . ALA A 1 71 ? -15.912 28.348 -29.833 1.00 72.12 71 ALA A N 1
ATOM 548 C CA . ALA A 1 71 ? -16.963 29.349 -29.945 1.00 72.12 71 ALA A CA 1
ATOM 549 C C . ALA A 1 71 ? -18.355 28.683 -29.840 1.00 72.12 71 ALA A C 1
ATOM 551 O O . ALA A 1 71 ? -18.591 27.669 -30.497 1.00 72.12 71 ALA A O 1
ATOM 552 N N . PRO A 1 72 ? -19.275 29.199 -29.008 1.00 63.81 72 PRO A N 1
ATOM 553 C CA . PRO A 1 72 ? -20.629 28.656 -28.899 1.00 63.81 72 PRO A CA 1
ATOM 554 C C . PRO A 1 72 ? -21.430 28.870 -30.193 1.00 63.81 72 PRO A C 1
ATOM 556 O O . PRO A 1 72 ? -21.166 29.817 -30.929 1.00 63.81 72 PRO A O 1
ATOM 559 N N . ASP A 1 73 ? -22.446 28.035 -30.440 1.00 54.50 73 ASP A N 1
ATOM 560 C CA . ASP A 1 73 ? -23.185 27.965 -31.718 1.00 54.50 73 ASP A CA 1
ATOM 561 C C . ASP A 1 73 ? -23.720 29.320 -32.227 1.00 54.50 73 ASP A C 1
ATOM 563 O O . ASP A 1 73 ? -23.709 29.575 -33.427 1.00 54.50 73 ASP A O 1
ATOM 567 N N . GLY A 1 74 ? -24.101 30.236 -31.327 1.00 58.00 74 GLY A N 1
ATOM 568 C CA . GLY A 1 74 ? -24.548 31.591 -31.687 1.00 58.00 74 GLY A CA 1
ATOM 569 C C . GLY A 1 74 ? -23.456 32.529 -32.230 1.00 58.00 74 GLY A C 1
ATOM 570 O O . GLY A 1 74 ? -23.783 33.584 -32.759 1.00 58.00 74 GLY A O 1
ATOM 571 N N . MET A 1 75 ? -22.173 32.169 -32.106 1.00 57.81 75 MET A N 1
ATOM 572 C CA . MET A 1 75 ? -21.022 32.888 -32.679 1.00 57.81 75 MET A CA 1
ATOM 573 C C . MET A 1 75 ? -20.462 32.213 -33.946 1.00 57.81 75 MET A C 1
ATOM 575 O O . MET A 1 75 ? -19.514 32.723 -34.537 1.00 57.81 75 MET A O 1
ATOM 579 N N . LEU A 1 76 ? -21.023 31.071 -34.362 1.00 53.97 76 LEU A N 1
ATOM 580 C CA . LEU A 1 76 ? -20.554 30.267 -35.500 1.00 53.97 76 LEU A CA 1
ATOM 581 C C . LEU A 1 76 ? -21.385 30.475 -36.784 1.00 53.97 76 LEU A C 1
ATOM 583 O O . LEU A 1 76 ? -21.085 29.872 -37.818 1.00 53.97 76 LEU A O 1
ATOM 587 N N . GLU A 1 77 ? -22.420 31.323 -36.750 1.00 43.16 77 GLU A N 1
ATOM 588 C CA . GLU A 1 77 ? -23.251 31.636 -37.919 1.00 43.16 77 GLU A CA 1
ATOM 589 C C . GLU A 1 77 ? -22.451 32.418 -38.977 1.00 43.16 77 GLU A C 1
ATOM 591 O O . GLU A 1 77 ? -22.305 33.635 -38.908 1.00 43.16 77 GLU A O 1
ATOM 596 N N . GLY A 1 78 ? -21.930 31.700 -39.979 1.00 48.34 78 GLY A N 1
ATOM 597 C CA . GLY A 1 78 ? -21.268 32.284 -41.153 1.00 48.34 78 GLY A CA 1
ATOM 598 C C . GLY A 1 78 ? -19.953 31.623 -41.566 1.00 48.34 78 GLY A C 1
ATOM 599 O O . GLY A 1 78 ? -19.481 31.883 -42.671 1.00 48.34 78 GLY A O 1
ATOM 600 N N . VAL A 1 79 ? -19.380 30.736 -40.745 1.00 44.28 79 VAL A N 1
ATOM 601 C CA . VAL A 1 79 ? -18.088 30.101 -41.048 1.00 44.28 79 VAL A CA 1
ATOM 602 C C . VAL A 1 79 ? -18.299 28.670 -41.545 1.00 44.28 79 VAL A C 1
ATOM 604 O O . VAL A 1 79 ? -18.694 27.769 -40.805 1.00 44.28 79 VAL A O 1
ATOM 607 N N . GLY A 1 80 ? -18.095 28.463 -42.848 1.00 42.88 80 GLY A N 1
ATOM 608 C CA . GLY A 1 80 ? -18.298 27.175 -43.509 1.00 42.88 80 GLY A CA 1
ATOM 609 C C . GLY A 1 80 ? -17.284 26.128 -43.047 1.00 42.88 80 GLY A C 1
ATOM 610 O O . GLY A 1 80 ? -16.100 26.232 -43.353 1.00 42.88 80 GLY A O 1
ATOM 611 N N . THR A 1 81 ? -17.750 25.086 -42.359 1.00 40.47 81 THR A N 1
ATOM 612 C CA . THR A 1 81 ? -16.900 23.966 -41.931 1.00 40.47 81 THR A CA 1
ATOM 613 C C . THR A 1 81 ? -16.724 22.968 -43.076 1.00 40.47 81 THR A C 1
ATOM 615 O O . THR A 1 81 ? -17.654 22.271 -43.484 1.00 40.47 81 THR A O 1
ATOM 618 N N . GLN A 1 82 ? -15.517 22.926 -43.641 1.00 44.28 82 GLN A N 1
ATOM 619 C CA . GLN A 1 82 ? -15.071 21.830 -44.503 1.00 44.28 82 GLN A CA 1
ATOM 620 C C . GLN A 1 82 ? -14.539 20.692 -43.613 1.00 44.28 82 GLN A C 1
ATOM 622 O O . GLN A 1 82 ? -14.162 20.947 -42.478 1.00 44.28 82 GLN A O 1
ATOM 627 N N . HIS A 1 83 ? -14.479 19.460 -44.130 1.00 47.09 83 HIS A N 1
ATOM 628 C CA . HIS A 1 83 ? -14.017 18.210 -43.478 1.00 47.09 83 HIS A CA 1
ATOM 629 C C . HIS A 1 83 ? -15.104 17.273 -42.906 1.00 47.09 83 HIS A C 1
ATOM 631 O O . HIS A 1 83 ? -14.989 16.732 -41.810 1.00 47.09 83 HIS A O 1
ATOM 637 N N . SER A 1 84 ? -16.116 16.951 -43.718 1.00 43.66 84 SER A N 1
ATOM 638 C CA . SER A 1 84 ? -17.102 15.879 -43.477 1.00 43.66 84 SER A CA 1
ATOM 639 C C . SER A 1 84 ? -16.762 14.567 -44.217 1.00 43.66 84 SER A C 1
ATOM 641 O O . SER A 1 84 ? -17.585 13.992 -44.929 1.00 43.66 84 SER A O 1
ATOM 643 N N . GLY A 1 85 ? -15.520 14.080 -44.090 1.00 48.59 85 GLY A N 1
ATOM 644 C CA . GLY A 1 85 ? -15.063 12.833 -44.724 1.00 48.59 85 GLY A CA 1
ATOM 645 C C . GLY A 1 85 ? -14.694 11.728 -43.719 1.00 48.59 85 GLY A C 1
ATOM 646 O O . GLY A 1 85 ? -14.070 12.040 -42.697 1.00 48.59 85 GLY A O 1
ATOM 647 N N . PRO A 1 86 ? -15.005 10.439 -43.990 1.00 47.47 86 PRO A N 1
ATOM 648 C CA . PRO A 1 86 ? -14.611 9.329 -43.120 1.00 47.47 86 PRO A CA 1
ATOM 649 C C . PRO A 1 86 ? -13.082 9.217 -43.034 1.00 47.47 86 PRO A C 1
ATOM 651 O O . PRO A 1 86 ? -12.396 9.319 -44.053 1.00 47.47 86 PRO A O 1
ATOM 654 N N . ILE A 1 87 ? -12.551 9.004 -41.826 1.00 53.56 87 ILE A N 1
ATOM 655 C CA . ILE A 1 87 ? -11.114 8.804 -41.582 1.00 53.56 87 ILE A CA 1
ATOM 656 C C . ILE A 1 87 ? -10.698 7.477 -42.225 1.00 53.56 87 ILE A C 1
ATOM 658 O O . ILE A 1 87 ? -11.240 6.424 -41.898 1.00 53.56 87 ILE A O 1
ATOM 662 N N . ARG A 1 88 ? -9.750 7.519 -43.167 1.00 46.47 88 ARG A N 1
ATOM 663 C CA . ARG A 1 88 ? -9.280 6.329 -43.908 1.00 46.47 88 ARG A CA 1
ATOM 664 C C . ARG A 1 88 ? -7.864 5.888 -43.538 1.00 46.47 88 ARG A C 1
ATOM 666 O O . ARG A 1 88 ? -7.416 4.852 -44.018 1.00 46.47 88 ARG A O 1
ATOM 673 N N . SER A 1 89 ? -7.150 6.668 -42.728 1.00 46.84 89 SER A N 1
ATOM 674 C CA . SER A 1 89 ? -5.742 6.435 -42.401 1.00 46.84 89 SER A CA 1
ATOM 675 C C . SER A 1 89 ? -5.421 6.914 -40.989 1.00 46.84 89 SER A C 1
ATOM 677 O O . SER A 1 89 ? -5.946 7.926 -40.542 1.00 46.84 89 SER A O 1
ATOM 679 N N . VAL A 1 90 ? -4.512 6.212 -40.313 1.00 48.50 90 VAL A N 1
ATOM 680 C CA . VAL A 1 90 ? -4.001 6.584 -38.979 1.00 48.50 90 VAL A CA 1
ATOM 681 C C . VAL A 1 90 ? -3.109 7.834 -39.045 1.00 48.50 90 VAL A C 1
ATOM 683 O O . VAL A 1 90 ? -2.863 8.482 -38.035 1.00 48.50 90 VAL A O 1
ATOM 686 N N . HIS A 1 91 ? -2.652 8.201 -40.245 1.00 43.62 91 HIS A N 1
ATOM 687 C CA . HIS A 1 91 ? -1.885 9.422 -40.504 1.00 43.62 91 HIS A CA 1
ATOM 688 C C . HIS A 1 91 ? -2.768 10.655 -40.762 1.00 43.62 91 HIS A C 1
ATOM 690 O O . HIS A 1 91 ? -2.256 11.687 -41.184 1.00 43.62 91 HIS A O 1
ATOM 696 N N . ASP A 1 92 ? -4.085 10.546 -40.562 1.00 60.47 92 ASP A N 1
ATOM 697 C CA . ASP A 1 92 ? -5.004 11.682 -40.640 1.00 60.47 92 ASP A CA 1
ATOM 698 C C . ASP A 1 92 ? -4.672 12.702 -39.538 1.00 60.47 92 ASP A C 1
ATOM 700 O O . ASP A 1 92 ? -4.334 12.345 -38.402 1.00 60.47 92 ASP A O 1
ATOM 704 N N . GLU A 1 93 ? -4.752 13.984 -39.876 1.00 50.38 93 GLU A N 1
ATOM 705 C CA . GLU A 1 93 ? -4.411 15.075 -38.966 1.00 50.38 93 GLU A CA 1
ATOM 706 C C . GLU A 1 93 ? -5.291 15.053 -37.705 1.00 50.38 93 GLU A C 1
ATOM 708 O O . GLU A 1 93 ? -4.787 15.239 -36.597 1.00 50.38 93 GLU A O 1
ATOM 713 N N . ARG A 1 94 ? -6.556 14.632 -37.839 1.00 54.78 94 ARG A N 1
ATOM 714 C CA . ARG A 1 94 ? -7.495 14.430 -36.720 1.00 54.78 94 ARG A 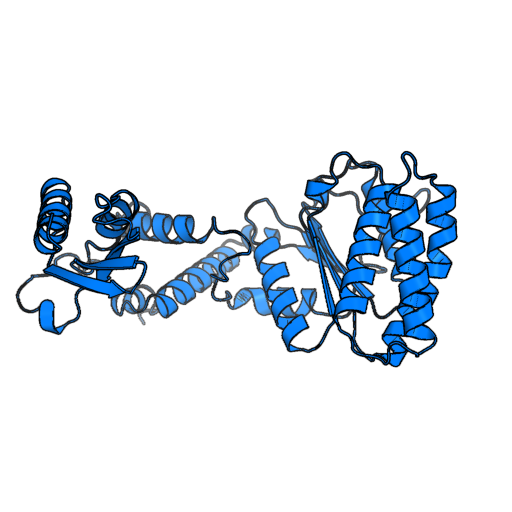CA 1
ATOM 715 C C . ARG A 1 94 ? -7.030 13.348 -35.740 1.00 54.78 94 ARG A C 1
ATOM 717 O O . ARG A 1 94 ? -7.250 13.452 -34.534 1.00 54.78 94 ARG A O 1
ATOM 724 N N . CYS A 1 95 ? -6.358 12.302 -36.231 1.00 50.28 95 CYS A N 1
ATOM 725 C CA . CYS A 1 95 ? -5.759 11.276 -35.372 1.00 50.28 95 CYS A CA 1
ATOM 726 C C . CYS A 1 95 ? -4.542 11.825 -34.617 1.00 50.28 95 CYS A C 1
ATOM 728 O O . CYS A 1 95 ? -4.324 11.469 -33.460 1.00 50.28 95 CYS A O 1
ATOM 730 N N . SER A 1 96 ? -3.778 12.717 -35.247 1.00 49.25 96 SER A N 1
ATOM 731 C CA . SER A 1 96 ? -2.621 13.368 -34.625 1.00 49.25 96 SER A CA 1
ATOM 732 C C . SER A 1 96 ? -3.046 14.350 -33.526 1.00 49.25 96 SER A C 1
ATOM 734 O O . SER A 1 96 ? -2.437 14.382 -32.458 1.00 49.25 96 SER A O 1
ATOM 736 N N . GLU A 1 97 ? -4.139 15.087 -33.733 1.00 49.56 97 GLU A N 1
ATOM 737 C CA . GLU A 1 97 ? -4.749 15.953 -32.715 1.00 49.56 97 GLU A CA 1
ATOM 738 C C . GLU A 1 97 ? -5.262 15.167 -31.504 1.00 49.56 97 GLU A C 1
ATOM 740 O O . GLU A 1 97 ? -4.984 15.539 -30.361 1.00 49.56 97 GLU A O 1
ATOM 745 N N . LEU A 1 98 ? -5.928 14.033 -31.737 1.00 53.78 98 LEU A N 1
ATOM 746 C CA . LEU A 1 98 ? -6.367 13.128 -30.676 1.00 53.78 98 LEU A CA 1
ATOM 747 C C . LEU A 1 98 ? -5.181 12.560 -29.876 1.00 53.78 98 LEU A C 1
ATOM 749 O O . LEU A 1 98 ? -5.217 12.545 -28.646 1.00 53.78 98 LEU A O 1
ATOM 753 N N . ILE A 1 99 ? -4.104 12.141 -30.551 1.00 52.19 99 ILE A N 1
ATOM 754 C CA . ILE A 1 99 ? -2.872 11.662 -29.898 1.00 52.19 99 ILE A CA 1
ATOM 755 C C . ILE A 1 99 ? -2.247 12.761 -29.031 1.00 52.19 99 ILE A C 1
ATOM 757 O O . ILE A 1 99 ? -1.791 12.481 -27.917 1.00 52.19 99 ILE A O 1
ATOM 761 N N . ASN A 1 100 ? -2.248 14.007 -29.506 1.00 50.75 100 ASN A N 1
ATOM 762 C CA . ASN A 1 100 ? -1.721 15.148 -28.761 1.00 50.75 100 ASN A CA 1
ATOM 763 C C . ASN A 1 100 ? -2.578 15.474 -27.529 1.00 50.75 100 ASN A C 1
ATOM 765 O O . ASN A 1 100 ? -2.024 15.679 -26.449 1.00 50.75 100 ASN A O 1
ATOM 769 N N . LEU A 1 101 ? -3.909 15.438 -27.652 1.00 49.66 101 LEU A N 1
ATOM 770 C CA . LEU A 1 101 ? -4.843 15.611 -26.532 1.00 49.66 101 LEU A CA 1
ATOM 771 C C . LEU A 1 101 ? -4.668 14.530 -25.455 1.00 49.66 101 LEU A C 1
ATOM 773 O O . LEU A 1 101 ? -4.555 14.845 -24.267 1.00 49.66 101 LEU A O 1
ATOM 777 N N . VAL A 1 102 ? -4.582 13.261 -25.863 1.00 50.47 102 VAL A N 1
ATOM 778 C CA . VAL A 1 102 ? -4.365 12.131 -24.944 1.00 50.47 102 VAL A CA 1
ATOM 779 C C . VAL A 1 102 ? -2.991 12.232 -24.273 1.00 50.47 102 VAL A C 1
ATOM 781 O O . VAL A 1 102 ? -2.873 12.035 -23.064 1.00 50.47 102 VAL A O 1
ATOM 784 N N . SER A 1 103 ? -1.949 12.607 -25.019 1.00 44.72 103 SER A N 1
ATOM 785 C CA . SER A 1 103 ? -0.586 12.752 -24.486 1.00 44.72 103 SER A CA 1
ATOM 786 C C . SER A 1 103 ? -0.440 13.927 -23.515 1.00 44.72 103 SER A C 1
ATOM 788 O O . SER A 1 103 ? 0.309 13.819 -22.541 1.00 44.72 103 SER A O 1
ATOM 790 N N . ALA A 1 104 ? -1.157 15.031 -23.749 1.00 42.66 104 ALA A N 1
ATOM 791 C CA . ALA A 1 104 ? -1.179 16.192 -22.862 1.00 42.66 104 ALA A CA 1
ATOM 792 C C . ALA A 1 104 ? -1.839 15.872 -21.508 1.00 42.66 104 ALA A C 1
ATOM 794 O O . ALA A 1 104 ? -1.322 16.284 -20.472 1.00 42.66 104 ALA A O 1
ATOM 795 N N . ARG A 1 105 ? -2.922 15.075 -21.495 1.00 42.78 105 ARG A N 1
ATOM 796 C CA . ARG A 1 105 ? -3.579 14.614 -20.254 1.00 42.78 105 ARG A CA 1
ATOM 797 C C . ARG A 1 105 ? -2.884 13.429 -19.572 1.00 42.78 105 ARG A C 1
ATOM 799 O O . ARG A 1 105 ? -2.945 13.311 -18.356 1.00 42.78 105 ARG A O 1
ATOM 806 N N . SER A 1 106 ? -2.169 12.575 -20.307 1.00 39.97 106 SER A N 1
ATOM 807 C CA . SER A 1 106 ? -1.495 11.388 -19.748 1.00 39.97 106 SER A CA 1
ATOM 808 C C . SER A 1 106 ? -0.255 11.698 -18.886 1.00 39.97 106 SER A C 1
ATOM 810 O O . SER A 1 106 ? 0.298 10.781 -18.277 1.00 39.97 106 SER A O 1
ATOM 812 N N . ARG A 1 107 ? 0.227 12.948 -18.849 1.00 35.81 107 ARG A N 1
ATOM 813 C CA . ARG A 1 107 ? 1.467 13.343 -18.147 1.00 35.81 107 ARG A CA 1
ATOM 814 C C . ARG A 1 107 ? 1.256 13.991 -16.770 1.00 35.81 107 ARG A C 1
ATOM 816 O O . ARG A 1 107 ? 2.225 14.486 -16.200 1.00 35.81 107 ARG A O 1
ATOM 823 N N . VAL A 1 108 ? 0.040 14.006 -16.225 1.00 36.84 108 VAL A N 1
ATOM 824 C CA . VAL A 1 108 ? -0.279 14.826 -15.042 1.00 36.84 108 VAL A CA 1
ATOM 825 C C . VAL A 1 108 ? -0.222 14.012 -13.738 1.00 36.84 108 VAL A C 1
ATOM 827 O O . VAL A 1 108 ? -0.881 12.986 -13.595 1.00 36.84 108 VAL A O 1
ATOM 830 N N . SER A 1 109 ? 0.604 14.475 -12.793 1.00 37.38 109 SER A N 1
ATOM 831 C CA . SER A 1 109 ? 0.786 13.945 -11.429 1.00 37.38 109 SER A CA 1
ATOM 832 C C . SER A 1 109 ? -0.413 14.240 -10.503 1.00 37.38 109 SER A C 1
ATOM 834 O O . SER A 1 109 ? -1.242 15.079 -10.840 1.00 37.38 109 SER A O 1
ATOM 836 N N . ASN A 1 110 ? -0.433 13.608 -9.312 1.00 38.78 110 ASN A N 1
ATOM 837 C CA . ASN A 1 110 ? -1.393 13.636 -8.173 1.00 38.78 110 ASN A CA 1
ATOM 838 C C . ASN A 1 110 ? -2.240 14.904 -7.865 1.00 38.78 110 ASN A C 1
ATOM 840 O O . ASN A 1 110 ? -3.098 14.835 -6.989 1.00 38.78 110 ASN A O 1
ATOM 844 N N . ALA A 1 111 ? -2.019 16.054 -8.501 1.00 34.00 111 ALA A N 1
ATOM 845 C CA . ALA A 1 111 ? -2.723 17.310 -8.233 1.00 34.00 111 ALA A CA 1
ATOM 846 C C . ALA A 1 111 ? -3.997 17.524 -9.077 1.00 34.00 111 ALA A C 1
ATOM 848 O O . ALA A 1 111 ? -4.784 18.412 -8.758 1.00 34.00 111 ALA A O 1
ATOM 849 N N . GLN A 1 112 ? -4.231 16.737 -10.132 1.00 33.34 112 GLN A N 1
ATOM 850 C CA . GLN A 1 112 ? -5.458 16.819 -10.934 1.00 33.34 112 GLN A CA 1
ATOM 851 C C . GLN A 1 112 ? -5.980 15.414 -11.269 1.00 33.34 112 GLN A C 1
ATOM 853 O O . GLN A 1 112 ? -5.331 14.696 -12.033 1.00 33.34 112 GLN A O 1
ATOM 858 N N . PRO A 1 113 ? -7.146 14.999 -10.740 1.00 35.66 113 PRO A N 1
ATOM 859 C CA . PRO A 1 113 ? -7.772 13.751 -11.145 1.00 35.66 113 PRO A CA 1
ATOM 860 C C . PRO A 1 113 ? -8.344 13.954 -12.550 1.00 35.66 113 PRO A C 1
ATOM 862 O O . PRO A 1 113 ? -9.374 14.597 -12.727 1.00 35.66 113 PRO A O 1
ATOM 865 N N . SER A 1 114 ? -7.651 13.462 -13.574 1.00 36.09 114 SER A N 1
ATOM 866 C CA . SER A 1 114 ? -8.188 13.465 -14.935 1.00 36.09 114 SER A CA 1
ATOM 867 C C . SER A 1 114 ? -7.894 12.155 -15.647 1.00 36.09 114 SER A C 1
ATOM 869 O O . SER A 1 114 ? -6.989 12.044 -16.467 1.00 36.09 114 SER A O 1
ATOM 871 N N . LEU A 1 115 ? -8.709 11.149 -15.345 1.00 37.03 115 LEU A N 1
ATOM 872 C CA . LEU A 1 115 ? -9.015 10.099 -16.305 1.00 37.03 115 LEU A CA 1
ATOM 873 C C . LEU A 1 115 ? -10.402 9.543 -15.978 1.00 37.03 115 LEU A C 1
ATOM 875 O O . LEU A 1 115 ? -10.561 8.839 -14.983 1.00 37.03 115 LEU A O 1
ATOM 879 N N . ALA A 1 116 ? -11.407 9.847 -16.807 1.00 39.84 116 ALA A N 1
ATOM 880 C CA . ALA A 1 116 ? -12.610 9.032 -16.820 1.00 39.84 116 ALA A CA 1
ATOM 881 C C . ALA A 1 116 ? -12.227 7.588 -17.125 1.00 39.84 116 ALA A C 1
ATOM 883 O O . ALA A 1 116 ? -11.579 7.254 -18.118 1.00 39.84 116 ALA A O 1
ATOM 884 N N . TYR A 1 117 ? -12.656 6.758 -16.197 1.00 37.12 117 TYR A N 1
ATOM 885 C CA . TYR A 1 117 ? -12.495 5.330 -16.119 1.00 37.12 117 TYR A CA 1
ATOM 886 C C . TYR A 1 117 ? -12.946 4.579 -17.386 1.00 37.12 117 TYR A C 1
ATOM 888 O O . TYR A 1 117 ? -14.073 4.730 -17.863 1.00 37.12 117 TYR A O 1
ATOM 896 N N . VAL A 1 118 ? -12.072 3.707 -17.897 1.00 36.50 118 VAL A N 1
ATOM 897 C CA . VAL A 1 118 ? -12.337 2.841 -19.056 1.00 36.50 118 VAL A CA 1
ATOM 898 C C . VAL A 1 118 ? -13.130 1.603 -18.604 1.00 36.50 118 VAL A C 1
ATOM 900 O O . VAL A 1 118 ? -12.662 0.877 -17.724 1.00 36.50 118 VAL A O 1
ATOM 903 N N . PRO A 1 119 ? -14.292 1.291 -19.208 1.00 31.73 119 PRO A N 1
ATOM 904 C CA . PRO A 1 119 ? -15.190 0.219 -18.758 1.00 31.73 119 PRO A CA 1
ATOM 905 C C . PRO A 1 119 ? -14.585 -1.194 -18.654 1.00 31.73 119 PRO A C 1
ATOM 907 O O . PRO A 1 119 ? -15.021 -1.956 -17.791 1.00 31.73 119 PRO A O 1
ATOM 910 N N . ASP A 1 120 ? -13.579 -1.544 -19.463 1.00 39.41 120 ASP A N 1
ATOM 911 C CA . ASP A 1 120 ? -12.931 -2.872 -19.444 1.00 39.41 120 ASP A CA 1
ATOM 912 C C . ASP A 1 120 ? -11.933 -3.063 -18.287 1.00 39.41 120 ASP A C 1
ATOM 914 O O . ASP A 1 120 ? -11.445 -4.165 -18.047 1.00 39.41 120 ASP A O 1
ATOM 918 N N . ALA A 1 121 ? -11.670 -2.016 -17.497 1.00 44.34 121 ALA A N 1
ATOM 919 C CA . ALA A 1 121 ? -10.935 -2.144 -16.246 1.00 44.34 121 ALA A CA 1
ATOM 920 C C . ALA A 1 121 ? -11.801 -2.706 -15.105 1.00 44.34 121 ALA A C 1
ATOM 922 O O . ALA A 1 121 ? -11.244 -3.036 -14.068 1.00 44.34 121 ALA A O 1
ATOM 923 N N . ARG A 1 122 ? -13.127 -2.873 -15.261 1.00 47.50 122 ARG A N 1
ATOM 924 C CA . ARG A 1 122 ? -14.030 -3.343 -14.181 1.00 47.50 122 ARG A CA 1
ATOM 925 C C . ARG A 1 122 ? -13.648 -4.681 -13.560 1.00 47.50 122 ARG A C 1
ATOM 927 O O . ARG A 1 122 ? -13.663 -4.739 -12.332 1.00 47.50 122 ARG A O 1
ATOM 934 N N . PRO A 1 123 ? -13.269 -5.722 -14.322 1.00 54.66 123 PRO A N 1
ATOM 935 C CA . PRO A 1 123 ? -12.793 -6.965 -13.722 1.00 54.66 123 PRO A CA 1
ATOM 936 C C . PRO A 1 123 ? -11.512 -6.741 -12.910 1.00 54.66 123 PRO A C 1
ATOM 938 O O . PRO A 1 123 ? -11.405 -7.220 -11.786 1.00 54.66 123 PRO A O 1
ATOM 941 N N . ASN A 1 124 ? -10.578 -5.944 -13.438 1.00 65.62 124 ASN A N 1
ATOM 942 C CA . ASN A 1 124 ? -9.302 -5.653 -12.783 1.00 65.62 124 ASN A CA 1
ATOM 943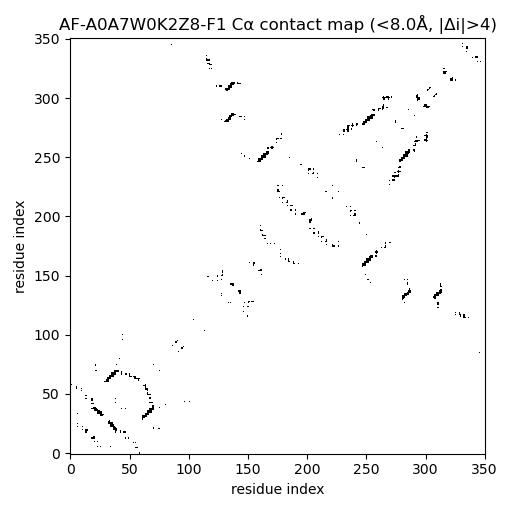 C C . ASN A 1 124 ? -9.464 -4.727 -11.571 1.00 65.62 124 ASN A C 1
ATOM 945 O O . ASN A 1 124 ? -8.802 -4.934 -10.565 1.00 65.62 124 ASN A O 1
ATOM 949 N N . LEU A 1 125 ? -10.359 -3.742 -11.621 1.00 70.69 125 LEU A N 1
ATOM 950 C CA . LEU A 1 125 ? -10.672 -2.839 -10.519 1.00 70.69 125 LEU A CA 1
ATOM 951 C C . LEU A 1 125 ? -11.406 -3.592 -9.405 1.00 70.69 125 LEU A C 1
ATOM 953 O O . LEU A 1 125 ? -11.021 -3.493 -8.241 1.00 70.69 125 LEU A O 1
ATOM 957 N N . ALA A 1 126 ? -12.406 -4.407 -9.750 1.00 67.50 126 ALA A N 1
ATOM 958 C CA . ALA A 1 126 ? -13.076 -5.284 -8.793 1.00 67.50 126 ALA A CA 1
ATOM 959 C C . ALA A 1 126 ? -12.091 -6.275 -8.147 1.00 67.50 126 ALA A C 1
ATOM 961 O O . ALA A 1 126 ? -12.158 -6.508 -6.942 1.00 67.50 126 ALA A O 1
ATOM 962 N N . ALA A 1 127 ? -11.136 -6.807 -8.917 1.00 71.00 127 ALA A N 1
ATOM 963 C CA . ALA A 1 127 ? -10.077 -7.658 -8.384 1.00 71.00 127 ALA A CA 1
ATOM 964 C C . ALA A 1 127 ? -9.121 -6.877 -7.463 1.00 71.00 127 ALA A C 1
ATOM 966 O O . ALA A 1 127 ? -8.953 -7.246 -6.305 1.00 71.00 127 ALA A O 1
ATOM 967 N N . VAL A 1 128 ? -8.551 -5.749 -7.911 1.00 81.69 128 VAL A N 1
ATOM 968 C CA . VAL A 1 128 ? -7.615 -4.939 -7.106 1.00 81.69 128 VAL A CA 1
ATOM 969 C C . VAL A 1 128 ? -8.263 -4.461 -5.807 1.00 81.69 128 VAL A C 1
ATOM 971 O O . VAL A 1 128 ? -7.590 -4.438 -4.780 1.00 81.69 128 VAL A O 1
ATOM 974 N N . THR A 1 129 ? -9.552 -4.120 -5.802 1.00 83.31 129 THR A N 1
ATOM 975 C CA . THR A 1 129 ? -10.269 -3.681 -4.590 1.00 83.31 129 THR A CA 1
ATOM 976 C C . THR A 1 129 ? -10.666 -4.825 -3.648 1.00 83.31 129 THR A C 1
ATOM 978 O O . THR A 1 129 ? -11.028 -4.566 -2.501 1.00 83.31 129 THR A O 1
ATOM 981 N N . ALA A 1 130 ? -10.534 -6.092 -4.058 1.00 79.31 130 ALA A N 1
ATOM 982 C CA . ALA A 1 130 ? -10.870 -7.237 -3.215 1.00 79.31 130 ALA A CA 1
ATOM 983 C C . ALA A 1 130 ? -9.971 -7.334 -1.969 1.00 79.31 130 ALA A C 1
ATOM 985 O O . ALA A 1 130 ? -8.796 -6.962 -1.989 1.00 79.31 130 ALA A O 1
ATOM 986 N N . ALA A 1 131 ? -10.496 -7.892 -0.878 1.00 87.69 131 ALA A N 1
ATOM 987 C CA . ALA A 1 131 ? -9.789 -8.102 0.389 1.00 87.69 131 ALA A CA 1
ATOM 988 C C . ALA A 1 131 ? -8.787 -9.278 0.316 1.00 87.69 131 ALA A C 1
ATOM 990 O O . ALA A 1 131 ? -8.945 -10.296 0.983 1.00 87.69 131 ALA A O 1
ATOM 991 N N . ARG A 1 132 ? -7.792 -9.164 -0.573 1.00 86.06 132 ARG A N 1
ATOM 992 C CA . ARG A 1 132 ? -6.673 -10.102 -0.783 1.00 86.06 132 ARG A CA 1
ATOM 993 C C . ARG A 1 132 ? -5.409 -9.329 -1.161 1.00 86.06 132 ARG A C 1
ATOM 995 O O . ARG A 1 132 ? -5.499 -8.193 -1.648 1.00 86.06 132 ARG A O 1
ATOM 1002 N N . HIS A 1 133 ? -4.230 -9.916 -0.973 1.00 90.25 133 HIS A N 1
ATOM 1003 C CA . HIS A 1 133 ? -3.002 -9.329 -1.511 1.00 90.25 133 HIS A CA 1
ATOM 1004 C C . HIS A 1 133 ? -2.970 -9.479 -3.031 1.00 90.25 133 HIS A C 1
ATOM 1006 O O . HIS A 1 133 ? -3.359 -10.517 -3.561 1.00 90.25 133 HIS A O 1
ATOM 1012 N N . HIS A 1 134 ? -2.516 -8.442 -3.731 1.00 91.81 134 HIS A N 1
ATOM 1013 C CA . HIS A 1 134 ? -2.407 -8.471 -5.187 1.00 91.81 134 HIS A CA 1
ATOM 1014 C C . HIS A 1 134 ? -1.043 -7.981 -5.643 1.00 91.81 134 HIS A C 1
ATOM 1016 O O . HIS A 1 134 ? -0.547 -6.956 -5.170 1.00 91.81 134 HIS A O 1
ATOM 1022 N N . LEU A 1 135 ? -0.483 -8.694 -6.613 1.00 88.75 135 LEU A N 1
ATOM 1023 C CA . LEU A 1 135 ? 0.656 -8.261 -7.405 1.00 88.75 135 LEU A CA 1
ATOM 1024 C C . LEU A 1 135 ? 0.125 -7.813 -8.771 1.00 88.75 135 LEU A C 1
ATOM 1026 O O . LEU A 1 135 ? -0.345 -8.627 -9.567 1.00 88.75 135 LEU A O 1
ATOM 1030 N N . VAL A 1 136 ? 0.167 -6.507 -9.017 1.00 89.81 136 VAL A N 1
ATOM 1031 C CA . VAL A 1 136 ? -0.334 -5.868 -10.235 1.00 89.81 136 VAL A CA 1
ATOM 1032 C C . VAL A 1 136 ? 0.835 -5.628 -11.184 1.00 89.81 136 VAL A C 1
ATOM 1034 O O . VAL A 1 136 ? 1.712 -4.797 -10.943 1.00 89.81 136 VAL A O 1
ATOM 1037 N N . PHE A 1 137 ? 0.856 -6.363 -12.284 1.00 84.38 137 PHE A N 1
ATOM 1038 C CA . PHE A 1 137 ? 1.900 -6.311 -13.289 1.00 84.38 137 PHE A CA 1
ATOM 1039 C C . PHE A 1 137 ? 1.452 -5.604 -14.560 1.00 84.38 137 PHE A C 1
ATOM 1041 O O . PHE A 1 137 ? 0.282 -5.586 -14.921 1.00 84.38 137 PHE A O 1
ATOM 1048 N N . GLY A 1 138 ? 2.422 -5.014 -15.245 1.00 78.06 138 GLY A N 1
ATOM 1049 C CA . GLY A 1 138 ? 2.242 -4.363 -16.533 1.00 78.06 138 GLY A CA 1
ATOM 1050 C C . GLY A 1 138 ? 3.512 -3.619 -16.930 1.00 78.06 138 GLY A C 1
ATOM 1051 O O . GLY A 1 138 ? 4.279 -3.180 -16.062 1.00 78.06 138 GLY A O 1
ATOM 1052 N N . ARG A 1 139 ? 3.744 -3.407 -18.224 1.00 74.62 139 ARG A N 1
ATOM 1053 C CA . ARG A 1 139 ? 4.850 -2.570 -18.714 1.00 74.62 139 ARG A CA 1
ATOM 1054 C C . ARG A 1 139 ? 4.710 -1.110 -18.269 1.00 74.62 139 ARG A C 1
ATOM 1056 O O . ARG A 1 139 ? 3.698 -0.674 -17.709 1.00 74.62 139 ARG A O 1
ATOM 1063 N N . ARG A 1 140 ? 5.765 -0.317 -18.477 1.00 74.69 140 ARG A N 1
ATOM 1064 C CA . ARG A 1 140 ? 5.688 1.144 -18.308 1.00 74.69 140 ARG A CA 1
ATOM 1065 C C . ARG A 1 140 ? 4.612 1.699 -19.244 1.00 74.69 140 ARG A C 1
ATOM 1067 O O . ARG A 1 140 ? 4.550 1.291 -20.397 1.00 74.69 140 ARG A O 1
ATOM 1074 N N . GLY A 1 141 ? 3.758 2.583 -18.731 1.00 67.75 141 GLY A N 1
ATOM 1075 C CA . GLY A 1 141 ? 2.616 3.115 -19.483 1.00 67.75 141 GLY A CA 1
ATOM 1076 C C . GLY A 1 141 ? 1.397 2.187 -19.577 1.00 67.75 141 GLY A C 1
ATOM 1077 O O . GLY A 1 141 ? 0.383 2.611 -20.108 1.00 67.75 141 GLY A O 1
ATOM 1078 N N . ALA A 1 142 ? 1.429 0.970 -19.014 1.00 70.25 142 ALA A N 1
ATOM 1079 C CA . ALA A 1 142 ? 0.289 0.037 -19.038 1.00 70.25 142 ALA A CA 1
ATOM 1080 C C . ALA A 1 142 ? -0.878 0.417 -18.093 1.00 70.25 142 ALA A C 1
ATOM 1082 O O . ALA A 1 142 ? -1.740 -0.407 -17.821 1.00 70.25 142 ALA A O 1
ATOM 1083 N N . GLY A 1 143 ? -0.884 1.626 -17.520 1.00 76.12 143 GLY A N 1
ATOM 1084 C CA . GLY A 1 143 ? -1.975 2.093 -16.656 1.00 76.12 143 GLY A CA 1
ATOM 1085 C C . GLY A 1 143 ? -1.991 1.551 -15.219 1.00 76.12 143 GLY A C 1
ATOM 1086 O O . GLY A 1 143 ? -2.983 1.752 -14.529 1.00 76.12 143 GLY A O 1
ATOM 1087 N N . LYS A 1 144 ? -0.913 0.915 -14.727 1.00 84.81 144 LYS A N 1
ATOM 1088 C CA . LYS A 1 144 ? -0.825 0.401 -13.338 1.00 84.81 144 LYS A CA 1
ATOM 1089 C C . LYS A 1 144 ? -1.164 1.462 -12.285 1.00 84.81 144 LYS A C 1
ATOM 1091 O O . LYS A 1 144 ? -2.072 1.255 -11.490 1.00 84.81 144 LYS A O 1
ATOM 1096 N N . THR A 1 145 ? -0.469 2.601 -12.310 1.00 82.88 145 THR A N 1
ATOM 1097 C CA . THR A 1 145 ? -0.685 3.703 -11.361 1.00 82.88 145 THR A CA 1
ATOM 1098 C C . THR A 1 145 ? -2.107 4.248 -11.460 1.00 82.88 145 THR A C 1
ATOM 1100 O O . THR A 1 145 ? -2.750 4.429 -10.437 1.00 82.88 145 THR A O 1
ATOM 1103 N N . ALA A 1 146 ? -2.639 4.423 -12.676 1.00 80.75 146 ALA A N 1
ATOM 1104 C CA . ALA A 1 146 ? -4.016 4.876 -12.879 1.00 80.75 146 ALA A CA 1
ATOM 1105 C C . ALA A 1 146 ? -5.041 3.898 -12.275 1.00 80.75 146 ALA A C 1
ATOM 1107 O O . ALA A 1 146 ? -5.943 4.323 -11.560 1.00 80.75 146 ALA A O 1
ATOM 1108 N N . LEU A 1 147 ? -4.859 2.588 -12.486 1.00 82.88 147 LEU A N 1
ATOM 1109 C CA . LEU A 1 147 ? -5.698 1.552 -11.877 1.00 82.88 147 LEU A CA 1
ATOM 1110 C C . LEU A 1 147 ? -5.631 1.590 -10.346 1.00 82.88 147 LEU A C 1
ATOM 1112 O O . LEU A 1 147 ? -6.662 1.479 -9.688 1.00 82.88 147 LEU A O 1
ATOM 1116 N N . LEU A 1 148 ? -4.433 1.735 -9.771 1.00 87.81 148 LEU A N 1
ATOM 1117 C CA . LEU A 1 148 ? -4.273 1.800 -8.319 1.00 87.81 148 LEU A CA 1
ATOM 1118 C C . LEU A 1 148 ? -4.871 3.082 -7.722 1.00 87.81 148 LEU A C 1
ATOM 1120 O O . LEU A 1 148 ? -5.469 3.014 -6.652 1.00 87.81 148 LEU A O 1
ATOM 1124 N N . VAL A 1 149 ? -4.737 4.229 -8.396 1.00 87.19 149 VAL A N 1
ATOM 1125 C CA . VAL A 1 149 ? -5.342 5.504 -7.973 1.00 87.19 149 VAL A CA 1
ATOM 1126 C C . VAL A 1 149 ? -6.866 5.397 -7.969 1.00 87.19 149 VAL A C 1
ATOM 1128 O O . VAL A 1 149 ? -7.497 5.761 -6.978 1.00 87.19 149 VAL A O 1
ATOM 1131 N N . GLU A 1 150 ? -7.453 4.824 -9.020 1.00 81.31 150 GLU A N 1
ATOM 1132 C CA . GLU A 1 150 ? -8.899 4.598 -9.088 1.00 81.31 150 GLU A CA 1
ATOM 1133 C C . GLU A 1 150 ? -9.369 3.621 -7.999 1.00 81.31 150 GLU A C 1
ATOM 1135 O O . GLU A 1 150 ? -10.327 3.892 -7.275 1.00 81.31 150 GLU A O 1
ATOM 1140 N N . ALA A 1 151 ? -8.647 2.509 -7.809 1.00 86.75 151 ALA A N 1
ATOM 1141 C CA . ALA A 1 151 ? -8.940 1.547 -6.749 1.00 86.75 151 ALA A CA 1
ATOM 1142 C C . ALA A 1 151 ? -8.886 2.195 -5.362 1.00 86.75 151 ALA A C 1
ATOM 1144 O O . ALA A 1 151 ? -9.755 1.945 -4.526 1.00 86.75 151 ALA A O 1
ATOM 1145 N N . LYS A 1 152 ? -7.884 3.048 -5.118 1.00 92.50 152 LYS A N 1
ATOM 1146 C CA . LYS A 1 152 ? -7.751 3.810 -3.877 1.00 92.50 152 LYS A CA 1
ATOM 1147 C C . LYS A 1 152 ? -8.960 4.722 -3.670 1.00 92.50 152 LYS A C 1
ATOM 1149 O O . LYS A 1 152 ? -9.555 4.671 -2.599 1.00 92.50 152 LYS A O 1
ATOM 1154 N N . GLN A 1 153 ? -9.358 5.493 -4.684 1.00 88.25 153 GLN A N 1
ATOM 1155 C CA . GLN A 1 153 ? -10.514 6.390 -4.596 1.00 88.25 153 GLN A CA 1
ATOM 1156 C C . GLN A 1 153 ? -11.811 5.623 -4.302 1.00 88.25 153 GLN A C 1
ATOM 1158 O O . GLN A 1 153 ? -12.601 6.038 -3.453 1.00 88.25 153 GLN A O 1
ATOM 1163 N N . GLN A 1 154 ? -12.023 4.482 -4.962 1.00 86.44 154 GLN A N 1
ATOM 1164 C CA . GLN A 1 154 ? -13.184 3.630 -4.712 1.00 86.44 154 GLN A CA 1
ATOM 1165 C C . GLN A 1 154 ? -13.193 3.085 -3.276 1.00 86.44 154 GLN A C 1
ATOM 1167 O O . GLN A 1 154 ? -14.241 3.067 -2.629 1.00 86.44 154 GLN A O 1
ATOM 1172 N N . LEU A 1 155 ? -12.036 2.661 -2.764 1.00 92.50 155 LEU A N 1
ATOM 1173 C CA . LEU A 1 155 ? -11.891 2.138 -1.406 1.00 92.50 155 LEU A CA 1
ATOM 1174 C C . LEU A 1 155 ? -12.059 3.226 -0.340 1.00 92.50 155 LEU A C 1
ATOM 1176 O O . LEU A 1 155 ? -12.722 2.977 0.667 1.00 92.50 155 LEU A O 1
ATOM 1180 N N . ASP A 1 156 ? -11.537 4.431 -0.574 1.00 92.00 156 ASP A N 1
ATOM 1181 C CA . ASP A 1 156 ? -11.766 5.592 0.294 1.00 92.00 156 ASP A CA 1
ATOM 1182 C C . ASP A 1 156 ? -13.261 5.927 0.372 1.00 92.00 156 ASP A C 1
ATOM 1184 O O . ASP A 1 156 ? -13.808 6.082 1.466 1.00 92.00 156 ASP A O 1
ATOM 1188 N N . ASN A 1 157 ? -13.949 5.949 -0.777 1.00 91.62 157 ASN A N 1
ATOM 1189 C CA . ASN A 1 157 ? -15.396 6.171 -0.851 1.00 91.62 157 ASN A CA 1
ATOM 1190 C C . ASN A 1 157 ? -16.196 5.058 -0.151 1.00 91.62 157 ASN A C 1
ATOM 1192 O O . ASN A 1 157 ? -17.254 5.320 0.417 1.00 91.62 157 ASN A O 1
ATOM 1196 N N . ALA A 1 158 ? -15.685 3.824 -0.156 1.00 91.00 158 ALA A N 1
ATOM 1197 C CA . ALA A 1 158 ? -16.252 2.693 0.578 1.00 91.00 158 ALA A CA 1
ATOM 1198 C C . ALA A 1 158 ? -15.916 2.712 2.084 1.00 91.00 158 ALA A C 1
ATOM 1200 O O . ALA A 1 158 ? -16.305 1.802 2.818 1.00 91.00 158 ALA A O 1
ATOM 1201 N N . GLY A 1 159 ? -15.192 3.729 2.562 1.00 92.12 159 GLY A N 1
ATOM 1202 C CA . GLY A 1 159 ? -14.835 3.879 3.964 1.00 92.12 159 GLY A CA 1
ATOM 1203 C C . GLY A 1 159 ? -13.659 3.010 4.405 1.00 92.12 159 GLY A C 1
ATOM 1204 O O . GLY A 1 159 ? -13.446 2.872 5.607 1.00 92.12 159 GLY A O 1
ATOM 1205 N N . ALA A 1 160 ? -12.855 2.448 3.505 1.00 95.56 160 ALA A N 1
ATOM 1206 C CA . ALA A 1 160 ? -11.584 1.838 3.890 1.00 95.56 160 ALA A CA 1
ATOM 1207 C C . ALA A 1 160 ? -10.573 2.905 4.353 1.00 95.56 160 ALA A C 1
ATOM 1209 O O . ALA A 1 160 ? -10.758 4.102 4.133 1.00 95.56 160 ALA A O 1
ATOM 1210 N N . VAL A 1 161 ? -9.504 2.474 5.020 1.00 97.06 161 VAL A N 1
ATOM 1211 C CA . VAL A 1 161 ? -8.297 3.292 5.193 1.00 97.06 161 VAL A CA 1
ATOM 1212 C C . VAL A 1 161 ? -7.344 2.924 4.066 1.00 97.06 161 VAL A C 1
ATOM 1214 O O . VAL A 1 161 ? -7.150 1.739 3.790 1.00 97.06 161 VAL A O 1
ATOM 1217 N N . THR A 1 162 ? -6.740 3.908 3.409 1.00 97.25 162 THR A N 1
ATOM 1218 C CA . THR A 1 162 ? -5.771 3.658 2.339 1.00 97.25 162 THR A CA 1
ATOM 1219 C C . THR A 1 162 ? -4.439 4.336 2.634 1.00 97.25 162 THR A C 1
ATOM 1221 O O . THR A 1 162 ? -4.386 5.430 3.190 1.00 97.25 162 THR A O 1
ATOM 1224 N N . THR A 1 163 ? -3.355 3.676 2.241 1.00 97.19 163 THR A N 1
ATOM 1225 C CA . THR A 1 163 ? -1.984 4.181 2.334 1.00 97.19 163 THR A CA 1
ATOM 1226 C C . THR A 1 163 ? -1.331 4.047 0.970 1.00 97.19 163 THR A C 1
ATOM 1228 O O . THR A 1 163 ? -1.433 2.993 0.345 1.00 97.19 163 THR A O 1
ATOM 1231 N N . TRP A 1 164 ? -0.653 5.096 0.510 1.00 96.94 164 TRP A N 1
ATOM 1232 C CA . TRP A 1 164 ? 0.074 5.090 -0.755 1.00 96.94 164 TRP A CA 1
ATOM 1233 C C . TRP A 1 164 ? 1.565 5.259 -0.510 1.00 96.94 164 TRP A C 1
ATOM 1235 O O . TRP A 1 164 ? 1.981 6.220 0.129 1.00 96.94 164 TRP A O 1
ATOM 1245 N N . VAL A 1 165 ? 2.369 4.362 -1.068 1.00 97.06 165 VAL A N 1
ATOM 1246 C CA . VAL A 1 165 ? 3.822 4.394 -0.949 1.00 97.06 165 VAL A CA 1
ATOM 1247 C C . VAL A 1 165 ? 4.439 4.307 -2.338 1.00 97.06 165 VAL A C 1
ATOM 1249 O O . VAL A 1 165 ? 4.308 3.297 -3.029 1.00 97.06 165 VAL A O 1
ATOM 1252 N N . ASN A 1 166 ? 5.147 5.364 -2.741 1.00 95.25 166 ASN A N 1
ATOM 1253 C CA . ASN A 1 166 ? 5.978 5.324 -3.940 1.00 95.25 166 ASN A CA 1
ATOM 1254 C C . ASN A 1 166 ? 7.352 4.740 -3.586 1.00 95.25 166 ASN A C 1
ATOM 1256 O O . ASN A 1 166 ? 8.199 5.424 -3.007 1.00 95.25 166 ASN A O 1
ATOM 1260 N N . ILE A 1 167 ? 7.579 3.480 -3.956 1.00 95.19 167 ILE A N 1
ATOM 1261 C CA . ILE A 1 167 ? 8.806 2.748 -3.623 1.00 95.19 167 ILE A CA 1
ATOM 1262 C C . ILE A 1 167 ? 10.035 3.334 -4.326 1.00 95.19 167 ILE A C 1
ATOM 1264 O O . ILE A 1 167 ? 11.152 3.215 -3.820 1.00 95.19 167 ILE A O 1
ATOM 1268 N N . GLN A 1 168 ? 9.849 4.045 -5.442 1.00 93.12 168 GLN A N 1
ATOM 1269 C CA . GLN A 1 168 ? 10.935 4.718 -6.151 1.00 93.12 168 GLN A CA 1
ATOM 1270 C C . GLN A 1 168 ? 11.735 5.668 -5.244 1.00 93.12 168 GLN A C 1
ATOM 1272 O O . GLN A 1 168 ? 12.951 5.802 -5.421 1.00 93.12 168 GLN A O 1
ATOM 1277 N N . THR A 1 169 ? 11.075 6.295 -4.264 1.00 95.06 169 THR A N 1
ATOM 1278 C CA . THR A 1 169 ? 11.698 7.204 -3.290 1.00 95.06 169 THR A CA 1
ATOM 1279 C C . THR A 1 169 ? 12.747 6.495 -2.432 1.00 95.06 169 THR A C 1
ATOM 1281 O O . THR A 1 169 ? 13.753 7.100 -2.073 1.00 95.06 169 THR A O 1
ATOM 1284 N N . TYR A 1 170 ? 12.570 5.196 -2.180 1.00 94.44 170 TYR A N 1
ATOM 1285 C CA . TYR A 1 170 ? 13.420 4.396 -1.294 1.00 94.44 170 TYR A CA 1
ATOM 1286 C C . TYR A 1 170 ? 14.383 3.470 -2.046 1.00 94.44 170 TYR A C 1
ATOM 1288 O O . TYR A 1 170 ? 14.978 2.579 -1.457 1.00 94.44 170 TYR A O 1
ATOM 1296 N N . ARG A 1 171 ? 14.599 3.681 -3.352 1.00 92.12 171 ARG A N 1
ATOM 1297 C CA . ARG A 1 171 ? 15.445 2.814 -4.206 1.00 92.12 171 ARG A CA 1
ATOM 1298 C C . ARG A 1 171 ? 16.911 2.652 -3.758 1.00 92.12 171 ARG A C 1
ATOM 1300 O O . ARG A 1 171 ? 17.641 1.871 -4.358 1.00 92.12 171 ARG A O 1
ATOM 1307 N N . ARG A 1 172 ? 17.382 3.489 -2.827 1.00 92.12 172 ARG A N 1
ATOM 1308 C CA . ARG A 1 172 ? 18.748 3.463 -2.265 1.00 92.12 172 ARG A CA 1
ATOM 1309 C C . ARG A 1 172 ? 18.770 3.097 -0.780 1.00 92.12 172 ARG A C 1
ATOM 1311 O O . ARG A 1 172 ? 19.843 3.092 -0.189 1.00 92.12 172 ARG A O 1
ATOM 1318 N N . GLU A 1 173 ? 17.606 2.859 -0.190 1.00 93.75 173 GLU A N 1
ATOM 1319 C CA . GLU A 1 173 ? 17.477 2.456 1.205 1.00 93.75 173 GLU A CA 1
ATOM 1320 C C . GLU A 1 173 ? 17.708 0.952 1.343 1.00 93.75 173 GLU A C 1
ATOM 1322 O O . GLU A 1 173 ? 17.554 0.199 0.382 1.00 93.75 173 GLU A O 1
ATOM 1327 N N . THR A 1 174 ? 18.054 0.514 2.551 1.00 94.12 174 THR A N 1
ATOM 1328 C CA . THR A 1 174 ? 18.138 -0.916 2.865 1.00 94.12 174 THR A CA 1
ATOM 1329 C C . THR A 1 174 ? 16.739 -1.534 2.977 1.00 94.12 174 THR A C 1
ATOM 1331 O O . THR A 1 174 ? 15.787 -0.821 3.324 1.00 94.12 174 THR A O 1
ATOM 1334 N N . PRO A 1 175 ? 16.587 -2.858 2.776 1.00 94.06 175 PRO A N 1
ATOM 1335 C CA . PRO A 1 175 ? 15.307 -3.558 2.926 1.00 94.06 175 PRO A CA 1
ATOM 1336 C C . PRO A 1 175 ? 14.590 -3.228 4.237 1.00 94.06 175 PRO A C 1
ATOM 1338 O O . PRO A 1 175 ? 13.405 -2.898 4.239 1.00 94.06 175 PRO A O 1
ATOM 1341 N N . GLN A 1 176 ? 15.346 -3.231 5.338 1.00 95.25 176 GLN A N 1
ATOM 1342 C CA . GLN A 1 176 ? 14.908 -2.936 6.702 1.00 95.25 176 GLN A CA 1
ATOM 1343 C C . GLN A 1 176 ? 14.308 -1.532 6.814 1.00 95.25 176 GLN A C 1
ATOM 1345 O O . GLN A 1 176 ? 13.268 -1.341 7.442 1.00 95.25 176 GLN A O 1
ATOM 1350 N N . ARG A 1 177 ? 14.942 -0.535 6.192 1.00 95.94 177 ARG A N 1
ATOM 1351 C CA . ARG A 1 177 ? 14.452 0.846 6.218 1.00 95.94 177 ARG A CA 1
ATOM 1352 C C . ARG A 1 177 ? 13.227 1.014 5.331 1.00 95.94 177 ARG A C 1
ATOM 1354 O O . ARG A 1 177 ? 12.268 1.649 5.760 1.00 95.94 177 ARG A O 1
ATOM 1361 N N . VAL A 1 178 ? 13.198 0.380 4.155 1.00 97.06 178 VAL A N 1
ATOM 1362 C CA . VAL A 1 178 ? 12.029 0.387 3.255 1.00 97.06 178 VAL A CA 1
ATOM 1363 C C . VAL A 1 178 ? 10.779 -0.110 3.982 1.00 97.06 178 VAL A C 1
ATOM 1365 O O . VAL A 1 178 ? 9.746 0.557 3.954 1.00 97.06 178 VAL A O 1
ATOM 1368 N N . VAL A 1 179 ? 10.861 -1.246 4.682 1.00 97.50 179 VAL A N 1
ATOM 1369 C CA . VAL A 1 179 ? 9.707 -1.781 5.425 1.00 97.50 179 VAL A CA 1
ATOM 1370 C C . VAL A 1 179 ? 9.305 -0.914 6.614 1.00 97.50 179 VAL A C 1
ATOM 1372 O O . VAL A 1 179 ? 8.111 -0.803 6.892 1.00 97.50 179 VAL A O 1
ATOM 1375 N N . LEU A 1 180 ? 10.252 -0.242 7.279 1.00 97.75 180 LEU A N 1
ATOM 1376 C CA . LEU A 1 180 ? 9.930 0.739 8.319 1.00 97.75 180 LEU A CA 1
ATOM 1377 C C . LEU A 1 180 ? 9.239 1.983 7.752 1.00 97.75 180 LEU A C 1
ATOM 1379 O O . LEU A 1 180 ? 8.290 2.456 8.372 1.00 97.75 180 LEU A O 1
ATOM 1383 N N . TYR A 1 181 ? 9.651 2.488 6.585 1.00 97.88 181 TYR A N 1
ATOM 1384 C CA . TYR A 1 181 ? 8.958 3.591 5.913 1.00 97.88 181 TYR A CA 1
ATOM 1385 C C . TYR A 1 181 ? 7.528 3.200 5.540 1.00 97.88 181 TYR A C 1
ATOM 1387 O O . TYR A 1 181 ? 6.594 3.927 5.869 1.00 97.88 181 TYR A O 1
ATOM 1395 N N . VAL A 1 182 ? 7.335 2.020 4.940 1.00 98.38 182 VAL A N 1
ATOM 1396 C CA . VAL A 1 182 ? 5.993 1.506 4.617 1.00 98.38 182 VAL A CA 1
ATOM 1397 C C . VAL A 1 182 ? 5.144 1.375 5.885 1.00 98.38 182 VAL A C 1
ATOM 1399 O O . VAL A 1 182 ? 4.009 1.848 5.915 1.00 98.38 182 VAL A O 1
ATOM 1402 N N . LEU A 1 183 ? 5.690 0.788 6.956 1.00 98.44 183 LEU A N 1
ATOM 1403 C CA . LEU A 1 183 ? 4.981 0.657 8.228 1.00 98.44 183 LEU A CA 1
ATOM 1404 C C . LEU A 1 183 ? 4.655 2.027 8.842 1.00 98.44 183 LEU A C 1
ATOM 1406 O O . LEU A 1 183 ? 3.560 2.208 9.366 1.00 98.44 183 LEU A O 1
ATOM 1410 N N . ASN A 1 184 ? 5.560 3.002 8.762 1.00 98.31 184 ASN A N 1
ATOM 1411 C CA . ASN A 1 184 ? 5.309 4.361 9.238 1.00 98.31 184 ASN A CA 1
ATOM 1412 C C . ASN A 1 184 ? 4.130 5.009 8.498 1.00 98.31 184 ASN A C 1
ATOM 1414 O O . ASN A 1 184 ? 3.241 5.553 9.149 1.00 98.31 184 ASN A O 1
ATOM 1418 N N . GLU A 1 185 ? 4.068 4.886 7.169 1.00 98.31 185 GLU A N 1
ATOM 1419 C CA . GLU A 1 185 ? 2.950 5.400 6.364 1.00 98.31 185 GLU A CA 1
ATOM 1420 C C . GLU A 1 185 ? 1.617 4.721 6.718 1.00 98.31 185 GLU A C 1
ATOM 1422 O O . GLU A 1 185 ? 0.577 5.381 6.824 1.00 98.31 185 GLU A O 1
ATOM 1427 N N . MET A 1 186 ? 1.638 3.409 6.981 1.00 98.12 186 MET A N 1
ATOM 1428 C CA . MET A 1 186 ? 0.461 2.670 7.454 1.00 98.12 186 MET A CA 1
ATOM 1429 C C . MET A 1 186 ? -0.034 3.212 8.800 1.00 98.12 186 MET A C 1
ATOM 1431 O O . MET A 1 186 ? -1.220 3.500 8.965 1.00 98.12 186 MET A O 1
ATOM 1435 N N . LEU A 1 187 ? 0.871 3.373 9.770 1.00 98.12 187 LEU A N 1
ATOM 1436 C CA . LEU A 1 187 ? 0.543 3.866 11.110 1.00 98.12 187 LEU A CA 1
ATOM 1437 C C . LEU A 1 187 ? 0.044 5.314 11.068 1.00 98.12 187 LEU A C 1
ATOM 1439 O O . LEU A 1 187 ? -0.954 5.630 11.718 1.00 98.12 187 LEU A O 1
ATOM 1443 N N . ALA A 1 188 ? 0.685 6.170 10.270 1.00 97.75 188 ALA A N 1
ATOM 1444 C CA . ALA A 1 188 ? 0.271 7.553 10.065 1.00 97.75 188 ALA A CA 1
ATOM 1445 C C . ALA A 1 188 ? -1.140 7.636 9.466 1.00 97.75 188 ALA A C 1
ATOM 1447 O O . ALA A 1 188 ? -1.980 8.378 9.977 1.00 97.75 188 ALA A O 1
ATOM 1448 N N . SER A 1 189 ? -1.434 6.819 8.449 1.00 97.00 189 SER A N 1
ATOM 1449 C CA . SER A 1 189 ? -2.760 6.759 7.818 1.00 97.00 189 SER A CA 1
ATOM 1450 C C . SER A 1 189 ? -3.845 6.341 8.816 1.00 97.00 189 SER A C 1
ATOM 1452 O O . SER A 1 189 ? -4.916 6.942 8.861 1.00 97.00 189 SER A O 1
ATOM 1454 N N . LEU A 1 190 ? -3.563 5.351 9.671 1.00 96.62 190 LEU A N 1
ATOM 1455 C CA . LEU A 1 190 ? -4.498 4.913 10.711 1.00 96.62 190 LEU A CA 1
ATOM 1456 C C . LEU A 1 190 ? -4.732 5.996 11.769 1.00 96.62 190 LEU A C 1
ATOM 1458 O O . LEU A 1 190 ? -5.882 6.289 12.097 1.00 96.62 190 LEU A O 1
ATOM 1462 N N . LEU A 1 191 ? -3.670 6.635 12.267 1.00 95.44 191 LEU A N 1
ATOM 1463 C CA . LEU A 1 191 ? -3.773 7.719 13.251 1.00 95.44 191 LEU A CA 1
ATOM 1464 C C . LEU A 1 191 ? -4.534 8.935 12.698 1.00 95.44 191 LEU A C 1
ATOM 1466 O O . LEU A 1 191 ? -5.316 9.552 13.423 1.00 95.44 191 LEU A O 1
ATOM 1470 N N . ALA A 1 192 ? -4.366 9.248 11.411 1.00 94.38 192 ALA A N 1
ATOM 1471 C CA . ALA A 1 192 ? -5.049 10.359 10.754 1.00 94.38 192 ALA A CA 1
ATOM 1472 C C . ALA A 1 192 ? -6.572 10.167 10.654 1.00 94.38 192 ALA A C 1
ATOM 1474 O O . ALA A 1 192 ? -7.308 11.151 10.638 1.00 94.38 192 ALA A O 1
ATOM 1475 N N . THR A 1 193 ? -7.064 8.922 10.632 1.00 90.50 193 THR A N 1
ATOM 1476 C CA . THR A 1 193 ? -8.505 8.650 10.483 1.00 90.50 193 THR A CA 1
ATOM 1477 C C . THR A 1 193 ? -9.347 9.122 11.666 1.00 90.50 193 THR A C 1
ATOM 1479 O O . THR A 1 193 ? -10.547 9.326 11.494 1.00 90.50 193 THR A O 1
ATOM 1482 N N . ARG A 1 194 ? -8.745 9.253 12.862 1.00 84.62 194 ARG A N 1
ATOM 1483 C CA . ARG A 1 194 ? -9.426 9.579 14.133 1.00 84.62 194 ARG A CA 1
ATOM 1484 C C . ARG A 1 194 ? -10.712 8.768 14.366 1.00 84.62 194 ARG A C 1
ATOM 1486 O O . ARG A 1 194 ? -11.671 9.261 14.950 1.00 84.62 194 ARG A O 1
ATOM 1493 N N . ALA A 1 195 ? -10.732 7.516 13.902 1.00 85.00 195 ALA A N 1
ATOM 1494 C CA . ALA A 1 195 ? -11.918 6.661 13.953 1.00 85.00 195 ALA A CA 1
ATOM 1495 C C . ALA A 1 195 ? -12.282 6.196 15.376 1.00 85.00 195 ALA A C 1
ATOM 1497 O O . ALA A 1 195 ? -13.412 5.781 15.614 1.00 85.00 195 ALA A O 1
ATOM 1498 N N . LEU A 1 196 ? -11.326 6.242 16.308 1.00 90.75 196 LEU A N 1
ATOM 1499 C CA . LEU A 1 196 ? -11.454 5.759 17.682 1.00 90.75 196 LEU A CA 1
ATOM 1500 C C . LEU A 1 196 ? -11.041 6.852 18.677 1.00 90.75 196 LEU A C 1
ATOM 1502 O O . LEU A 1 196 ? -10.250 7.730 18.338 1.00 90.75 196 LEU A O 1
ATOM 1506 N N . ASP A 1 197 ? -11.533 6.755 19.916 1.00 89.69 197 ASP A N 1
ATOM 1507 C CA . ASP A 1 197 ? -11.140 7.645 21.017 1.00 89.69 197 ASP A CA 1
ATOM 1508 C C . ASP A 1 197 ? -9.627 7.552 21.280 1.00 89.69 197 ASP A C 1
ATOM 1510 O O . ASP A 1 197 ? -9.077 6.457 21.452 1.00 89.69 197 ASP A O 1
ATOM 1514 N N . GLU A 1 198 ? -8.963 8.706 21.361 1.00 89.25 198 GLU A N 1
ATOM 1515 C CA . GLU A 1 198 ? -7.534 8.847 21.655 1.00 89.25 198 GLU A CA 1
ATOM 1516 C C . GLU A 1 198 ? -7.136 8.201 22.988 1.00 89.25 198 GLU A C 1
ATOM 1518 O O . GLU A 1 198 ? -6.001 7.751 23.153 1.00 89.25 198 GLU A O 1
ATOM 1523 N N . LYS A 1 199 ? -8.077 8.102 23.934 1.00 91.25 199 LYS A N 1
ATOM 1524 C CA . LYS A 1 199 ? -7.864 7.456 25.237 1.00 91.25 199 LYS A CA 1
ATOM 1525 C C . LYS A 1 199 ? -7.973 5.933 25.187 1.00 91.25 199 LYS A C 1
ATOM 1527 O O . LYS A 1 199 ? -7.648 5.269 26.173 1.00 91.25 199 LYS 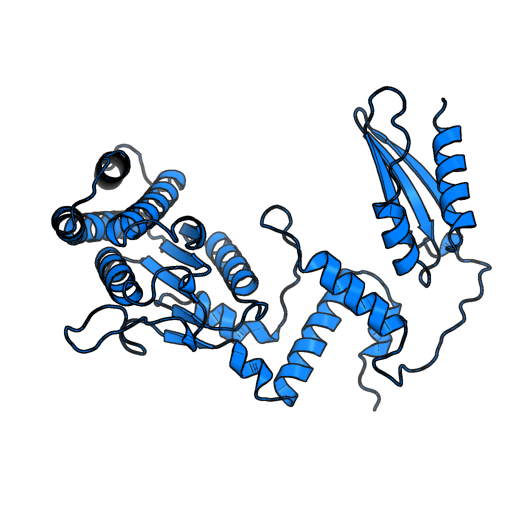A O 1
ATOM 1532 N N . SER A 1 200 ? -8.435 5.360 24.077 1.00 94.88 200 SER A N 1
ATOM 1533 C CA . SER A 1 200 ? -8.562 3.912 23.947 1.00 94.88 200 SER A CA 1
ATOM 1534 C C . SER A 1 200 ? -7.189 3.233 23.967 1.00 94.88 200 SER A C 1
ATOM 1536 O O . SER A 1 200 ? -6.208 3.705 23.385 1.00 94.88 200 SER A O 1
ATOM 1538 N N . GLN A 1 201 ? -7.114 2.069 24.615 1.00 95.44 201 GLN A N 1
ATOM 1539 C CA . GLN A 1 201 ? -5.860 1.325 24.748 1.00 95.44 201 GLN A CA 1
ATOM 1540 C C . GLN A 1 201 ? -5.256 0.934 23.385 1.00 95.44 201 GLN A C 1
ATOM 1542 O O . GLN A 1 201 ? -4.030 0.862 23.251 1.00 95.44 201 GLN A O 1
ATOM 1547 N N . VAL A 1 202 ? -6.099 0.706 22.371 1.00 95.94 202 VAL A N 1
ATOM 1548 C CA . VAL A 1 202 ? -5.671 0.385 21.001 1.00 95.94 202 VAL A CA 1
ATOM 1549 C C . VAL A 1 202 ? -5.010 1.579 20.313 1.00 95.94 202 VAL A C 1
ATOM 1551 O O . VAL A 1 202 ? -3.939 1.407 19.735 1.00 95.94 202 VAL A O 1
ATOM 1554 N N . VAL A 1 203 ? -5.557 2.795 20.450 1.00 96.81 203 VAL A N 1
ATOM 1555 C CA . VAL A 1 203 ? -4.941 4.017 19.901 1.00 96.81 203 VAL A CA 1
ATOM 1556 C C . VAL A 1 203 ? -3.620 4.313 20.605 1.00 96.81 203 VAL A C 1
ATOM 1558 O O . VAL A 1 203 ? -2.612 4.542 19.944 1.00 96.81 203 VAL A O 1
ATOM 1561 N N . ILE A 1 204 ? -3.568 4.206 21.936 1.00 97.06 204 ILE A N 1
ATOM 1562 C CA . ILE A 1 204 ? -2.322 4.393 22.698 1.00 97.06 204 ILE A CA 1
ATOM 1563 C C . ILE A 1 204 ? -1.242 3.398 22.242 1.00 97.06 204 ILE A C 1
ATOM 1565 O O . ILE A 1 204 ? -0.069 3.756 22.117 1.00 97.06 204 ILE A O 1
ATOM 1569 N N . SER A 1 205 ? -1.619 2.141 21.994 1.00 97.44 205 SER A N 1
ATOM 1570 C CA . SER A 1 205 ? -0.688 1.107 21.525 1.00 97.44 205 SER A CA 1
ATOM 1571 C C . SER A 1 205 ? -0.187 1.387 20.104 1.00 97.44 205 SER A C 1
ATOM 1573 O O . SER A 1 205 ? 1.008 1.224 19.848 1.00 97.44 205 SER A O 1
ATOM 1575 N N . LEU A 1 206 ? -1.069 1.871 19.222 1.00 97.62 206 LEU A N 1
ATOM 1576 C CA . LEU A 1 206 ? -0.739 2.323 17.870 1.00 97.62 206 LEU A CA 1
ATOM 1577 C C . LEU A 1 206 ? 0.245 3.501 17.896 1.00 97.62 206 LEU A C 1
ATOM 1579 O O . LEU A 1 206 ? 1.301 3.426 17.271 1.00 97.62 206 LEU A O 1
ATOM 1583 N N . SER A 1 207 ? -0.027 4.534 18.696 1.00 97.50 207 SER A N 1
ATOM 1584 C CA . SER A 1 207 ? 0.855 5.700 18.847 1.00 97.50 207 SER A CA 1
ATOM 1585 C C . SER A 1 207 ? 2.227 5.321 19.409 1.00 97.50 207 SER A C 1
ATOM 1587 O O . SER A 1 207 ? 3.252 5.791 18.919 1.00 97.50 207 SER A O 1
ATOM 1589 N N . LYS A 1 208 ? 2.282 4.413 20.395 1.00 98.12 208 LYS A N 1
ATOM 1590 C CA . LYS A 1 208 ? 3.553 3.886 20.928 1.00 98.12 208 LYS A CA 1
ATOM 1591 C C . LYS A 1 208 ? 4.354 3.123 19.874 1.00 98.12 208 LYS A C 1
ATOM 1593 O O . LYS A 1 208 ? 5.582 3.189 19.882 1.00 98.12 208 LYS A O 1
ATOM 1598 N N . LEU A 1 209 ? 3.681 2.360 19.012 1.00 98.19 209 LEU A N 1
ATOM 1599 C CA . LEU A 1 209 ? 4.333 1.677 17.900 1.00 98.19 209 LEU A CA 1
ATOM 1600 C C . LEU A 1 209 ? 4.857 2.688 16.873 1.00 98.19 209 LEU A C 1
ATOM 1602 O O . LEU A 1 209 ? 6.018 2.586 16.495 1.00 98.19 209 LEU A O 1
ATOM 1606 N N . SER A 1 210 ? 4.054 3.690 16.505 1.00 98.19 210 SER A N 1
ATOM 1607 C CA . SER A 1 210 ? 4.453 4.765 15.586 1.00 98.19 210 SER A CA 1
ATOM 1608 C C . SER A 1 210 ? 5.698 5.499 16.079 1.00 98.19 210 SER A C 1
ATOM 1610 O O . SER A 1 210 ? 6.671 5.612 15.341 1.00 98.19 210 SER A O 1
ATOM 1612 N N . ALA A 1 211 ? 5.724 5.906 17.351 1.00 97.88 211 ALA A N 1
ATOM 1613 C CA . ALA A 1 211 ? 6.893 6.551 17.949 1.00 97.88 211 ALA A CA 1
ATOM 1614 C C . ALA A 1 211 ? 8.132 5.636 17.941 1.00 97.88 211 ALA A C 1
ATOM 1616 O O . ALA A 1 211 ? 9.249 6.093 17.704 1.00 97.88 211 ALA A O 1
ATOM 1617 N N . LYS A 1 212 ? 7.951 4.324 18.161 1.00 97.19 212 LYS A N 1
ATOM 1618 C CA . LYS A 1 212 ? 9.060 3.366 18.075 1.00 97.19 212 LYS A CA 1
ATOM 1619 C C . LYS A 1 212 ? 9.592 3.242 16.645 1.00 97.19 212 LYS A C 1
ATOM 1621 O O . LYS A 1 212 ? 10.808 3.223 16.486 1.00 97.19 212 LYS A O 1
ATOM 1626 N N . VAL A 1 213 ? 8.721 3.166 15.637 1.00 97.75 213 VAL A N 1
ATOM 1627 C CA . VAL A 1 213 ? 9.125 3.104 14.220 1.00 97.75 213 VAL A CA 1
ATOM 1628 C C . VAL A 1 213 ? 9.877 4.371 13.823 1.00 97.75 213 VAL A C 1
ATOM 1630 O O . VAL A 1 213 ? 10.968 4.263 13.276 1.00 97.75 213 VAL A O 1
ATOM 1633 N N . GLN A 1 214 ? 9.364 5.549 14.185 1.00 96.81 214 GLN A N 1
ATOM 1634 C CA . GLN A 1 214 ? 10.046 6.826 13.940 1.00 96.81 214 GLN A CA 1
ATOM 1635 C C . GLN A 1 214 ? 11.439 6.852 14.575 1.00 96.81 214 GLN A C 1
ATOM 1637 O O . GLN A 1 214 ? 12.414 7.090 13.877 1.00 96.81 214 GLN A O 1
ATOM 1642 N N . SER A 1 215 ? 11.571 6.434 15.841 1.00 95.81 215 SER A N 1
ATOM 1643 C CA . SER A 1 215 ? 12.889 6.359 16.494 1.00 95.81 215 SER A CA 1
ATOM 1644 C C . SER A 1 215 ? 13.881 5.404 15.815 1.00 95.81 215 SER A C 1
ATOM 1646 O O . SER A 1 215 ? 15.085 5.565 15.974 1.00 95.81 215 SER A O 1
ATOM 1648 N N . LEU A 1 216 ? 13.395 4.380 15.099 1.00 95.94 216 LEU A N 1
ATOM 1649 C CA . LEU A 1 216 ? 14.250 3.469 14.331 1.00 95.94 216 LEU A CA 1
ATOM 1650 C C . LEU A 1 216 ? 14.642 4.067 12.975 1.00 95.94 216 LEU A C 1
ATOM 1652 O O . LEU A 1 216 ? 15.732 3.776 12.493 1.00 95.94 216 LEU A O 1
ATOM 1656 N N . LEU A 1 217 ? 13.769 4.878 12.371 1.00 95.12 217 LEU A N 1
ATOM 1657 C CA . LEU A 1 217 ? 14.042 5.592 11.122 1.00 95.12 217 LEU A CA 1
ATOM 1658 C C . LEU A 1 217 ? 15.009 6.766 11.323 1.00 95.12 217 LEU A C 1
ATOM 1660 O O . LEU A 1 217 ? 15.824 7.018 10.434 1.00 95.12 217 LEU A O 1
ATOM 1664 N N . ASP A 1 218 ? 14.931 7.424 12.485 1.00 94.75 218 ASP A N 1
ATOM 1665 C CA . ASP A 1 218 ? 15.817 8.516 12.912 1.00 94.75 218 ASP A CA 1
ATOM 1666 C C . ASP A 1 218 ? 17.228 8.031 13.289 1.00 94.75 218 ASP A C 1
ATOM 1668 O O . ASP A 1 218 ? 18.156 8.830 13.381 1.00 94.75 218 ASP A O 1
ATOM 1672 N N . ALA A 1 219 ? 17.400 6.728 13.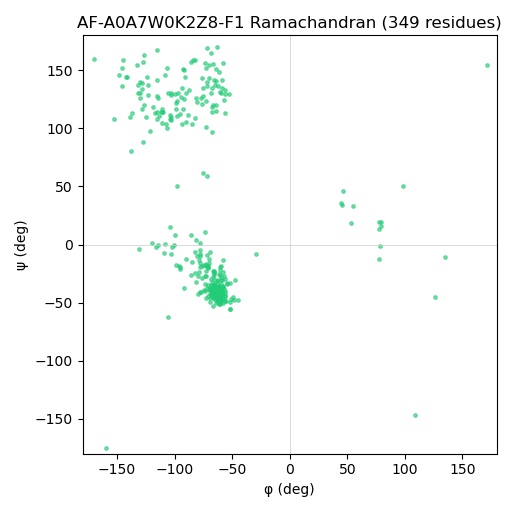532 1.00 92.00 219 ALA A N 1
ATOM 1673 C CA . ALA A 1 219 ? 18.710 6.138 13.772 1.00 92.00 219 ALA A CA 1
ATOM 1674 C C . ALA A 1 219 ? 19.492 5.976 12.454 1.00 92.00 219 ALA A C 1
ATOM 1676 O O . ALA A 1 219 ? 18.918 5.598 11.429 1.00 92.00 219 ALA A O 1
ATOM 1677 N N . ASP A 1 220 ? 20.811 6.196 12.512 1.00 81.56 220 ASP A N 1
ATOM 1678 C CA . ASP A 1 220 ? 21.713 6.103 11.351 1.00 81.56 220 ASP A CA 1
ATOM 1679 C C . ASP A 1 220 ? 21.738 4.697 10.730 1.00 81.56 220 ASP A C 1
ATOM 1681 O O . ASP A 1 220 ? 21.816 4.544 9.512 1.00 81.56 220 ASP A O 1
ATOM 1685 N N . GLU A 1 221 ? 21.628 3.659 11.561 1.00 82.44 221 GLU A N 1
ATOM 1686 C CA . GLU A 1 221 ? 21.595 2.266 11.122 1.00 82.44 221 GLU A CA 1
ATOM 1687 C C . GLU A 1 221 ? 20.415 1.516 11.741 1.00 82.44 221 GLU A C 1
ATOM 1689 O O . GLU A 1 221 ? 20.098 1.644 12.928 1.00 82.44 221 GLU A O 1
ATOM 1694 N N . THR A 1 222 ? 19.782 0.669 10.931 1.00 87.00 222 THR A N 1
ATOM 1695 C CA . THR A 1 222 ? 18.692 -0.205 11.363 1.00 87.00 222 THR A CA 1
ATOM 1696 C C . THR A 1 222 ? 19.133 -1.657 11.237 1.00 87.00 222 THR A C 1
ATOM 1698 O O . THR A 1 222 ? 19.338 -2.163 10.137 1.00 87.00 222 THR A O 1
ATOM 1701 N N . SER A 1 223 ? 19.258 -2.343 12.374 1.00 88.69 223 SER A N 1
ATOM 1702 C CA . SER A 1 223 ? 19.587 -3.769 12.393 1.00 88.69 223 SER A CA 1
ATOM 1703 C C . SER A 1 223 ? 18.407 -4.620 11.921 1.00 88.69 223 SER A C 1
ATOM 1705 O O . SER A 1 223 ? 17.280 -4.441 12.382 1.00 88.69 223 SER A O 1
ATOM 1707 N N . ASP A 1 224 ? 18.703 -5.606 11.080 1.00 89.50 224 ASP A N 1
ATOM 1708 C CA . ASP A 1 224 ? 17.760 -6.617 10.597 1.00 89.50 224 ASP A CA 1
ATOM 1709 C C . ASP A 1 224 ? 16.974 -7.308 11.724 1.00 89.50 224 ASP A C 1
ATOM 1711 O O . ASP A 1 224 ? 15.741 -7.337 11.736 1.00 89.50 224 ASP A O 1
ATOM 1715 N N . ARG A 1 225 ? 17.683 -7.735 12.774 1.00 91.50 225 ARG A N 1
ATOM 1716 C CA . ARG A 1 225 ? 17.079 -8.360 13.955 1.00 91.50 225 ARG A CA 1
ATOM 1717 C C . ARG A 1 225 ? 16.014 -7.478 14.610 1.00 91.50 225 ARG A C 1
ATOM 1719 O O . ARG A 1 225 ? 14.982 -7.986 15.037 1.00 91.50 225 ARG A O 1
ATOM 1726 N N . LEU A 1 226 ? 16.249 -6.166 14.688 1.00 91.69 226 LEU A N 1
ATOM 1727 C CA . LEU A 1 226 ? 15.298 -5.240 15.310 1.00 91.69 226 LEU A CA 1
ATOM 1728 C C . LEU A 1 226 ? 13.997 -5.142 14.511 1.00 91.69 226 LEU A C 1
ATOM 1730 O O . LEU A 1 226 ? 12.932 -5.003 15.112 1.00 91.69 226 LEU A O 1
ATOM 1734 N N . VAL A 1 227 ? 14.076 -5.213 13.179 1.00 93.69 227 VAL A N 1
ATOM 1735 C CA . VAL A 1 227 ? 12.894 -5.208 12.310 1.00 93.69 227 VAL A CA 1
ATOM 1736 C C . VAL A 1 227 ? 12.136 -6.524 12.439 1.00 93.69 227 VAL A C 1
ATOM 1738 O O . VAL A 1 227 ? 10.923 -6.499 12.637 1.00 93.69 227 VAL A O 1
ATOM 1741 N N . HIS A 1 228 ? 12.828 -7.664 12.434 1.00 93.50 228 HIS A N 1
ATOM 1742 C CA . HIS A 1 228 ? 12.189 -8.965 12.645 1.00 93.50 228 HIS A CA 1
ATOM 1743 C C . HIS A 1 228 ? 11.501 -9.076 14.016 1.00 93.50 228 HIS A C 1
ATOM 1745 O O . HIS A 1 228 ? 10.359 -9.533 14.092 1.00 93.50 228 HIS A O 1
ATOM 1751 N N . ASP A 1 229 ? 12.124 -8.574 15.086 1.00 93.94 229 ASP A N 1
ATOM 1752 C CA . ASP A 1 229 ? 11.521 -8.527 16.426 1.00 93.94 229 ASP A CA 1
ATOM 1753 C C . ASP A 1 229 ? 10.295 -7.586 16.484 1.00 93.94 229 ASP A C 1
ATOM 1755 O O . ASP A 1 229 ? 9.405 -7.744 17.330 1.00 93.94 229 ASP A O 1
ATOM 1759 N N . LEU A 1 230 ? 10.211 -6.606 15.575 1.00 96.00 230 LEU A N 1
ATOM 1760 C CA . LEU A 1 230 ? 9.076 -5.691 15.460 1.00 96.00 230 LEU A CA 1
ATOM 1761 C C . LEU A 1 230 ? 7.856 -6.350 14.801 1.00 96.00 230 LEU A C 1
ATOM 1763 O O . LEU A 1 230 ? 6.731 -5.967 15.134 1.00 96.00 230 LEU A O 1
ATOM 1767 N N . VAL A 1 231 ? 8.047 -7.346 13.925 1.00 97.00 231 VAL A N 1
ATOM 1768 C CA . VAL A 1 231 ? 6.972 -7.978 13.133 1.00 97.00 231 VAL A CA 1
ATOM 1769 C C . VAL A 1 231 ? 5.795 -8.455 13.987 1.00 97.00 231 VAL A C 1
ATOM 1771 O O . VAL A 1 231 ? 4.680 -7.970 13.765 1.00 97.00 231 VAL A O 1
ATOM 1774 N N . PRO A 1 232 ? 5.982 -9.299 15.022 1.00 97.44 232 PRO A N 1
ATOM 1775 C CA . PRO A 1 232 ? 4.857 -9.797 15.816 1.00 97.44 232 PRO A CA 1
ATOM 1776 C C . PRO A 1 232 ? 4.145 -8.686 16.595 1.00 97.44 232 PRO A C 1
ATOM 1778 O O . PRO A 1 232 ? 2.943 -8.764 16.863 1.00 97.44 232 PRO A O 1
ATOM 1781 N N . ARG A 1 233 ? 4.884 -7.639 16.985 1.00 97.19 233 ARG A N 1
ATOM 1782 C CA . ARG A 1 233 ? 4.325 -6.495 17.709 1.00 97.19 233 ARG A CA 1
ATOM 1783 C C . ARG A 1 233 ? 3.484 -5.622 16.783 1.00 97.19 233 ARG A C 1
ATOM 1785 O O . ARG A 1 233 ? 2.383 -5.240 17.174 1.00 97.19 233 ARG A O 1
ATOM 1792 N N . ALA A 1 234 ? 3.989 -5.316 15.590 1.00 98.06 234 ALA A N 1
ATOM 1793 C CA . ALA A 1 234 ? 3.272 -4.534 14.593 1.00 98.06 234 ALA A CA 1
ATOM 1794 C C . ALA A 1 234 ? 1.997 -5.251 14.139 1.00 98.06 234 ALA A C 1
ATOM 1796 O O . ALA A 1 234 ? 0.921 -4.663 14.211 1.00 98.06 234 ALA A O 1
ATOM 1797 N N . GLN A 1 235 ? 2.102 -6.542 13.815 1.00 98.12 235 GLN A N 1
ATOM 1798 C CA . GLN A 1 235 ? 0.970 -7.398 13.455 1.00 98.12 235 GLN A CA 1
ATOM 1799 C C . GLN A 1 235 ? -0.148 -7.343 14.505 1.00 98.12 235 GLN A C 1
ATOM 1801 O O . GLN A 1 235 ? -1.308 -7.089 14.178 1.00 98.12 235 GLN A O 1
ATOM 1806 N N . ARG A 1 236 ? 0.203 -7.516 15.789 1.00 98.00 236 ARG A N 1
ATOM 1807 C CA . ARG A 1 236 ? -0.762 -7.482 16.896 1.00 98.00 236 ARG A CA 1
ATOM 1808 C C . ARG A 1 236 ? -1.468 -6.135 16.990 1.00 98.00 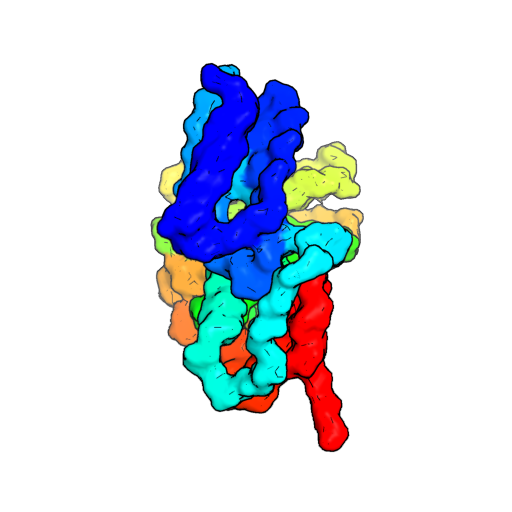236 ARG A C 1
ATOM 1810 O O . ARG A 1 236 ? -2.689 -6.098 17.052 1.00 98.00 236 ARG A O 1
ATOM 1817 N N . VAL A 1 237 ? -0.707 -5.043 16.985 1.00 98.12 237 VAL A N 1
ATOM 1818 C CA . VAL A 1 237 ? -1.258 -3.686 17.113 1.00 98.12 237 VAL A CA 1
ATOM 1819 C C . VAL A 1 237 ? -2.177 -3.346 15.938 1.00 98.12 237 VAL A C 1
ATOM 1821 O O . VAL A 1 237 ? -3.258 -2.804 16.162 1.00 98.12 237 VAL A O 1
ATOM 1824 N N . LEU A 1 238 ? -1.784 -3.693 14.707 1.00 97.94 238 LEU A N 1
ATOM 1825 C CA . LEU A 1 238 ? -2.600 -3.477 13.511 1.00 97.94 238 LEU A CA 1
ATOM 1826 C C . LEU A 1 238 ? -3.903 -4.280 13.574 1.00 97.94 238 LEU A C 1
ATOM 1828 O O . LEU A 1 238 ? -4.976 -3.708 13.382 1.00 97.94 238 LEU A O 1
ATOM 1832 N N . ARG A 1 239 ? -3.832 -5.580 13.892 1.00 97.31 239 ARG A N 1
ATOM 1833 C CA . ARG A 1 239 ? -5.021 -6.432 14.033 1.00 97.31 239 ARG A CA 1
ATOM 1834 C C . ARG A 1 239 ? -5.974 -5.885 15.091 1.00 97.31 239 ARG A C 1
ATOM 1836 O O . ARG A 1 239 ? -7.160 -5.728 14.813 1.00 97.31 239 ARG A O 1
ATOM 1843 N N . ASP A 1 240 ? -5.463 -5.586 16.283 1.00 96.44 240 ASP A N 1
ATOM 1844 C CA . ASP A 1 240 ? -6.288 -5.151 17.407 1.00 96.44 240 ASP A CA 1
ATOM 1845 C C . ASP A 1 240 ? -6.961 -3.802 17.085 1.00 96.44 240 ASP A C 1
ATOM 1847 O O . ASP A 1 240 ? -8.172 -3.667 17.255 1.00 96.44 240 ASP A O 1
ATOM 1851 N N . TYR A 1 241 ? -6.227 -2.836 16.516 1.00 97.06 241 TYR A N 1
ATOM 1852 C CA . TYR A 1 241 ? -6.793 -1.552 16.089 1.00 97.06 241 TYR A CA 1
ATOM 1853 C C . TYR A 1 241 ? -7.884 -1.718 15.021 1.00 97.06 241 TYR A C 1
ATOM 1855 O O . TYR A 1 241 ? -8.991 -1.205 15.184 1.00 97.06 241 TYR A O 1
ATOM 1863 N N . LEU A 1 242 ? -7.598 -2.456 13.943 1.00 95.56 242 LEU A N 1
ATOM 1864 C CA . LEU A 1 242 ? -8.520 -2.616 12.812 1.00 95.56 242 LEU A CA 1
ATOM 1865 C C . LEU A 1 242 ? -9.763 -3.431 13.183 1.00 95.56 242 LEU A C 1
ATOM 1867 O O . LEU A 1 242 ? -10.836 -3.183 12.635 1.00 95.56 242 LEU A O 1
ATOM 1871 N N . SER A 1 243 ? -9.641 -4.361 14.137 1.00 93.94 243 SER A N 1
ATOM 1872 C CA . SER A 1 243 ? -10.782 -5.117 14.666 1.00 93.94 243 SER A CA 1
ATOM 1873 C C . SER A 1 243 ? -11.789 -4.219 15.390 1.00 93.94 243 SER A C 1
ATOM 1875 O O . SER A 1 243 ? -12.991 -4.392 15.222 1.00 93.94 243 SER A O 1
ATOM 1877 N N . VAL A 1 244 ? -11.309 -3.217 16.137 1.00 95.25 244 VAL A N 1
ATOM 1878 C CA . VAL A 1 244 ? -12.167 -2.259 16.850 1.00 95.25 244 VAL A CA 1
ATOM 1879 C C . VAL A 1 244 ? -12.686 -1.186 15.895 1.00 95.25 244 VAL A C 1
ATOM 1881 O O . VAL A 1 244 ? -13.867 -0.856 15.925 1.00 95.25 244 VAL A O 1
ATOM 1884 N N . ALA A 1 245 ? -11.827 -0.672 15.009 1.00 93.25 245 ALA A N 1
ATOM 1885 C CA . ALA A 1 245 ? -12.206 0.339 14.026 1.00 93.25 245 ALA A CA 1
ATOM 1886 C C . ALA A 1 245 ? -13.217 -0.179 12.990 1.00 93.25 245 ALA A C 1
ATOM 1888 O O . ALA A 1 245 ? -13.918 0.628 12.388 1.00 93.25 245 ALA A O 1
ATOM 1889 N N . SER A 1 246 ? -13.300 -1.501 12.777 1.00 91.62 246 SER A N 1
ATOM 1890 C CA . SER A 1 246 ? -14.176 -2.140 11.780 1.00 91.62 246 SER A CA 1
ATOM 1891 C C . SER A 1 246 ? -13.979 -1.600 10.356 1.00 91.62 246 SER A C 1
ATOM 1893 O O . SER A 1 246 ? -14.917 -1.529 9.565 1.00 91.62 246 SER A O 1
ATOM 1895 N N . ARG A 1 247 ? -12.744 -1.212 10.016 1.00 91.75 247 ARG A N 1
ATOM 1896 C CA . ARG A 1 247 ? -12.364 -0.675 8.702 1.00 91.75 247 ARG A CA 1
ATOM 1897 C C . ARG A 1 247 ? -11.135 -1.424 8.186 1.00 91.75 247 ARG A C 1
ATOM 1899 O O . ARG A 1 247 ? -10.184 -1.567 8.951 1.00 91.75 247 ARG A O 1
ATOM 1906 N N . PRO A 1 248 ? -11.124 -1.918 6.937 1.00 95.12 248 PRO A N 1
ATOM 1907 C CA . PRO A 1 248 ? -9.931 -2.518 6.347 1.00 95.12 248 PRO A CA 1
ATOM 1908 C C . PRO A 1 248 ? -8.888 -1.450 5.995 1.00 95.12 248 PRO A C 1
ATOM 1910 O O . PRO A 1 248 ? -9.243 -0.316 5.666 1.00 95.12 248 PRO A O 1
ATOM 1913 N N . LEU A 1 249 ? -7.610 -1.831 6.014 1.00 97.88 249 LEU A N 1
ATOM 1914 C CA . LEU A 1 249 ? -6.495 -1.020 5.525 1.00 97.88 249 LEU A CA 1
ATOM 1915 C C . LEU A 1 249 ? -5.999 -1.566 4.182 1.00 97.88 249 LEU A C 1
ATOM 1917 O O . LEU A 1 249 ? -5.702 -2.749 4.056 1.00 97.88 249 LEU A O 1
ATOM 1921 N N . PHE A 1 250 ? -5.853 -0.707 3.183 1.00 98.31 250 PHE A N 1
ATOM 1922 C CA . PHE A 1 250 ? -5.278 -1.056 1.887 1.00 98.31 250 PHE A CA 1
ATOM 1923 C C . PHE A 1 250 ? -3.967 -0.305 1.685 1.00 98.31 250 PHE A C 1
ATOM 1925 O O . PHE A 1 250 ? -3.927 0.918 1.795 1.00 98.31 250 PHE A O 1
ATOM 1932 N N . VAL A 1 251 ? -2.895 -1.038 1.387 1.00 98.44 251 VAL A N 1
ATOM 1933 C CA . VAL A 1 251 ? -1.547 -0.473 1.245 1.00 98.44 251 VAL A CA 1
ATOM 1934 C C . VAL A 1 251 ? -1.104 -0.614 -0.202 1.00 98.44 251 VAL A C 1
ATOM 1936 O O . VAL A 1 251 ? -0.854 -1.721 -0.676 1.00 98.44 251 VAL A O 1
ATOM 1939 N N . PHE A 1 252 ? -1.012 0.509 -0.901 1.00 98.12 252 PHE A N 1
ATOM 1940 C CA . PHE A 1 252 ? -0.591 0.589 -2.291 1.00 98.12 252 PHE A CA 1
ATOM 1941 C C . PHE A 1 252 ? 0.912 0.837 -2.358 1.00 98.12 252 PHE A C 1
ATOM 1943 O O . PHE A 1 252 ? 1.386 1.875 -1.901 1.00 98.12 252 PHE A O 1
ATOM 1950 N N . LEU A 1 253 ? 1.653 -0.114 -2.923 1.00 97.81 253 LEU A N 1
ATOM 1951 C CA . LEU A 1 253 ? 3.084 0.011 -3.187 1.00 97.81 253 LEU A CA 1
ATOM 1952 C C . LEU A 1 253 ? 3.269 0.187 -4.692 1.00 97.81 253 LEU A C 1
ATOM 1954 O O . LEU A 1 253 ? 3.131 -0.785 -5.439 1.00 97.81 253 LEU A O 1
ATOM 1958 N N . ASP A 1 254 ? 3.548 1.409 -5.138 1.00 95.25 254 ASP A N 1
ATOM 1959 C CA . ASP A 1 254 ? 3.753 1.691 -6.560 1.00 95.25 254 ASP A CA 1
ATOM 1960 C C . ASP A 1 254 ? 5.232 1.609 -6.954 1.00 95.25 254 ASP A C 1
ATOM 1962 O O . ASP A 1 254 ? 6.130 1.827 -6.136 1.00 95.25 254 ASP A O 1
ATOM 1966 N N . ASP A 1 255 ? 5.462 1.255 -8.217 1.00 93.12 255 ASP A N 1
ATOM 1967 C CA . ASP A 1 255 ? 6.772 1.042 -8.834 1.00 93.12 255 ASP A CA 1
ATOM 1968 C C . ASP A 1 255 ? 7.751 0.185 -7.999 1.00 93.12 255 ASP A C 1
ATOM 1970 O O . ASP A 1 255 ? 8.948 0.467 -7.880 1.00 93.12 255 ASP A O 1
ATOM 1974 N N . TYR A 1 256 ? 7.266 -0.939 -7.468 1.00 96.00 256 TYR A N 1
ATOM 1975 C CA . TYR A 1 256 ? 8.039 -1.810 -6.577 1.00 96.00 256 TYR A CA 1
ATOM 1976 C C . TYR A 1 256 ? 9.353 -2.345 -7.191 1.00 96.00 256 TYR A C 1
ATOM 1978 O O . TYR A 1 256 ? 10.292 -2.667 -6.473 1.00 96.00 256 TYR A O 1
ATOM 1986 N N . TYR A 1 257 ? 9.456 -2.400 -8.526 1.00 91.38 257 TYR A N 1
ATOM 1987 C CA . TYR A 1 257 ? 10.641 -2.899 -9.245 1.00 91.38 257 TYR A CA 1
ATOM 1988 C C . TYR A 1 257 ? 11.878 -1.994 -9.121 1.00 91.38 257 TYR A C 1
ATOM 1990 O O . TYR A 1 257 ? 12.931 -2.347 -9.652 1.00 91.38 257 TYR A O 1
ATOM 1998 N N . TYR A 1 258 ? 11.755 -0.810 -8.510 1.00 93.50 258 TYR A N 1
ATOM 1999 C CA . TYR A 1 258 ? 12.900 0.070 -8.267 1.00 93.50 258 TYR A CA 1
ATOM 2000 C C . TYR A 1 258 ? 13.816 -0.407 -7.142 1.00 93.50 258 TYR A C 1
ATOM 2002 O O . TYR A 1 258 ? 14.955 0.059 -7.082 1.00 93.50 258 TYR A O 1
ATOM 2010 N N . LEU A 1 259 ? 13.349 -1.306 -6.274 1.00 93.38 259 LEU A N 1
ATOM 2011 C CA . LEU A 1 259 ? 14.221 -1.953 -5.302 1.00 93.38 259 LEU A CA 1
ATOM 2012 C C . LEU A 1 259 ? 15.173 -2.932 -6.010 1.00 93.38 259 LEU A C 1
ATOM 2014 O O . LEU A 1 259 ? 14.873 -3.446 -7.095 1.00 93.38 259 LEU A O 1
ATOM 2018 N N . PRO A 1 260 ? 16.340 -3.220 -5.419 1.00 92.06 260 PRO A N 1
ATOM 2019 C CA . PRO A 1 260 ? 17.206 -4.279 -5.907 1.00 92.06 260 PRO A CA 1
ATOM 2020 C C . PRO A 1 260 ? 16.467 -5.622 -5.961 1.00 92.06 260 PRO A C 1
ATOM 2022 O O . PRO A 1 260 ? 15.824 -6.060 -5.009 1.00 92.06 260 PRO A O 1
ATOM 2025 N N . ARG A 1 261 ? 16.591 -6.335 -7.086 1.00 88.44 261 ARG A N 1
ATOM 2026 C CA . ARG A 1 261 ? 15.825 -7.571 -7.320 1.00 88.44 261 ARG A CA 1
ATOM 2027 C C . ARG A 1 261 ? 16.112 -8.689 -6.311 1.00 88.44 261 ARG A C 1
ATOM 2029 O O . ARG A 1 261 ? 15.268 -9.565 -6.124 1.00 88.44 261 ARG A O 1
ATOM 2036 N N . SER A 1 262 ? 17.292 -8.677 -5.695 1.00 89.56 262 SER A N 1
ATOM 2037 C CA . SER A 1 262 ? 17.677 -9.587 -4.612 1.00 89.56 262 SER A CA 1
ATOM 2038 C C . SER A 1 262 ? 16.879 -9.365 -3.327 1.00 89.56 262 SER A C 1
ATOM 2040 O O . SER A 1 262 ? 16.682 -10.320 -2.589 1.00 89.56 262 SER A O 1
ATOM 2042 N N . GLU A 1 263 ? 16.398 -8.145 -3.097 1.00 93.12 263 GLU A N 1
ATOM 2043 C CA . GLU A 1 263 ? 15.769 -7.699 -1.847 1.00 93.12 263 GLU A CA 1
ATOM 2044 C C . GLU A 1 263 ? 14.239 -7.806 -1.880 1.00 93.12 263 GLU A C 1
ATOM 2046 O O . GLU A 1 263 ? 13.591 -7.855 -0.837 1.00 93.12 263 GLU A O 1
ATOM 2051 N N . HIS A 1 264 ? 13.649 -7.891 -3.078 1.00 94.06 264 HIS A N 1
ATOM 2052 C CA . HIS A 1 264 ? 12.200 -8.001 -3.261 1.00 94.06 264 HIS A CA 1
ATOM 2053 C C . HIS A 1 264 ? 11.526 -9.075 -2.383 1.00 94.06 264 HIS A C 1
ATOM 2055 O O . HIS A 1 264 ? 10.507 -8.763 -1.766 1.00 94.06 264 HIS A O 1
ATOM 2061 N N . PRO A 1 265 ? 12.033 -10.325 -2.293 1.00 94.25 265 PRO A N 1
ATOM 2062 C CA . PRO A 1 265 ? 11.373 -11.334 -1.473 1.00 94.25 265 PRO A CA 1
ATOM 2063 C C . PRO A 1 265 ? 11.384 -10.956 0.009 1.00 94.25 265 PRO A C 1
ATOM 2065 O O . PRO A 1 265 ? 10.353 -11.055 0.654 1.00 94.25 265 PRO A O 1
ATOM 2068 N N . GLU A 1 266 ? 12.517 -10.487 0.534 1.00 95.50 266 GLU A N 1
ATOM 2069 C CA . GLU A 1 266 ? 12.696 -10.147 1.953 1.00 95.50 266 GLU A CA 1
ATOM 2070 C C . GLU A 1 266 ? 11.768 -9.009 2.389 1.00 95.50 266 GLU A C 1
ATOM 2072 O O . GLU A 1 266 ? 11.058 -9.120 3.387 1.00 95.50 266 GLU A O 1
ATOM 2077 N N . VAL A 1 267 ? 11.702 -7.936 1.597 1.00 96.88 267 VAL A N 1
ATOM 2078 C CA . VAL A 1 267 ? 10.800 -6.810 1.871 1.00 96.88 267 VAL A CA 1
ATOM 2079 C C . VAL A 1 267 ? 9.343 -7.276 1.870 1.00 96.88 267 VAL A C 1
ATOM 2081 O O . VAL A 1 267 ? 8.589 -6.928 2.778 1.00 96.88 267 VAL A O 1
ATOM 2084 N N . LEU A 1 268 ? 8.926 -8.071 0.879 1.00 97.38 268 LEU A N 1
ATOM 2085 C CA . LEU A 1 268 ? 7.555 -8.587 0.829 1.00 97.38 268 LEU A CA 1
ATOM 2086 C C . LEU A 1 268 ? 7.248 -9.558 1.972 1.00 97.38 268 LEU A C 1
ATOM 2088 O O . LEU A 1 268 ? 6.125 -9.540 2.464 1.00 97.38 268 LEU A O 1
ATOM 2092 N N . ASP A 1 269 ? 8.218 -10.358 2.407 1.00 96.38 269 ASP A N 1
ATOM 2093 C CA . ASP A 1 269 ? 8.078 -11.299 3.521 1.00 96.38 269 ASP A CA 1
ATOM 2094 C C . ASP A 1 269 ? 7.788 -10.568 4.835 1.00 96.38 269 ASP A C 1
ATOM 2096 O O . ASP A 1 269 ? 6.809 -10.858 5.525 1.00 96.38 269 ASP A O 1
ATOM 2100 N N . ILE A 1 270 ? 8.576 -9.531 5.136 1.00 97.19 270 ILE A N 1
ATOM 2101 C CA . ILE A 1 270 ? 8.399 -8.717 6.342 1.00 97.19 270 ILE A CA 1
ATOM 2102 C C . ILE A 1 270 ? 7.060 -7.963 6.297 1.00 97.19 270 ILE A C 1
ATOM 2104 O O . ILE A 1 270 ? 6.317 -7.959 7.284 1.00 97.19 270 ILE A O 1
ATOM 2108 N N . LEU A 1 271 ? 6.707 -7.361 5.152 1.00 97.94 271 LEU A N 1
ATOM 2109 C CA . LEU A 1 271 ? 5.412 -6.688 4.981 1.00 97.94 271 LEU A CA 1
ATOM 2110 C C . LEU A 1 271 ? 4.241 -7.664 5.101 1.00 97.94 271 LEU A C 1
ATOM 2112 O O . LEU A 1 271 ? 3.222 -7.340 5.718 1.00 97.94 271 LEU A O 1
ATOM 2116 N N . HIS A 1 272 ? 4.373 -8.871 4.555 1.00 96.06 272 HIS A N 1
ATOM 2117 C CA . HIS A 1 272 ? 3.378 -9.913 4.744 1.00 96.06 272 HIS A CA 1
ATOM 2118 C C . HIS A 1 272 ? 3.255 -10.280 6.227 1.00 96.06 272 HIS A C 1
ATOM 2120 O O . HIS A 1 272 ? 2.148 -10.321 6.755 1.00 96.06 272 HIS A O 1
ATOM 2126 N N . GLY A 1 273 ? 4.373 -10.407 6.944 1.00 96.19 273 GLY A N 1
ATOM 2127 C CA . GLY A 1 273 ? 4.394 -10.627 8.390 1.00 96.19 273 GLY A CA 1
ATOM 2128 C C . GLY A 1 273 ? 3.638 -9.559 9.191 1.00 96.19 273 GLY A C 1
ATOM 2129 O O . GLY A 1 273 ? 2.895 -9.903 10.111 1.00 96.19 273 GLY A O 1
ATOM 2130 N N . PHE A 1 274 ? 3.769 -8.274 8.838 1.00 97.44 274 PHE A N 1
ATOM 2131 C CA . PHE A 1 274 ? 3.002 -7.195 9.479 1.00 97.44 274 PHE A CA 1
ATOM 2132 C C . PHE A 1 274 ? 1.496 -7.281 9.206 1.00 97.44 274 PHE A C 1
ATOM 2134 O O . PHE A 1 274 ? 0.694 -6.881 10.049 1.00 97.44 274 PHE A O 1
ATOM 2141 N N . THR A 1 275 ? 1.115 -7.750 8.019 1.00 96.06 275 THR A N 1
ATOM 2142 C CA . THR A 1 275 ? -0.272 -7.717 7.529 1.00 96.06 275 THR A CA 1
ATOM 2143 C C . THR A 1 275 ? -1.036 -9.013 7.770 1.00 96.06 275 THR A C 1
ATOM 2145 O O . THR A 1 275 ? -2.264 -9.002 7.780 1.00 96.06 275 THR A O 1
ATOM 2148 N N . ARG A 1 276 ? -0.333 -10.116 8.028 1.00 91.75 276 ARG A N 1
ATOM 2149 C CA . ARG A 1 276 ? -0.918 -11.436 8.253 1.00 91.75 276 ARG A CA 1
ATOM 2150 C C . ARG A 1 276 ? -1.935 -11.413 9.389 1.00 91.75 276 ARG A C 1
ATOM 2152 O O . ARG A 1 276 ? -1.646 -10.933 10.484 1.00 91.75 276 ARG A O 1
ATOM 2159 N N . ASP A 1 277 ? -3.123 -11.954 9.132 1.00 90.31 277 ASP A N 1
ATOM 2160 C CA . ASP A 1 277 ? -4.245 -12.011 10.081 1.00 90.31 277 ASP A CA 1
ATOM 2161 C C . ASP A 1 277 ? -4.631 -10.641 10.684 1.00 90.31 277 ASP A C 1
ATOM 2163 O O . ASP A 1 277 ? -5.291 -10.563 11.722 1.00 90.31 277 ASP A O 1
ATOM 2167 N N . ALA A 1 278 ? -4.213 -9.548 10.046 1.00 87.31 278 ALA A N 1
ATOM 2168 C CA . ALA A 1 278 ? -4.715 -8.203 10.256 1.00 87.31 278 ALA A CA 1
ATOM 2169 C C . ALA A 1 278 ? -5.533 -7.846 9.008 1.00 87.31 278 ALA A C 1
ATOM 2171 O O . ALA A 1 278 ? -5.211 -8.297 7.915 1.00 87.31 278 ALA A O 1
ATOM 2172 N N . ASN A 1 279 ? -6.615 -7.077 9.143 1.00 93.69 279 ASN A N 1
ATOM 2173 C CA . ASN A 1 279 ? -7.479 -6.692 8.017 1.00 93.69 279 ASN A CA 1
ATOM 2174 C C . ASN A 1 279 ? -6.775 -5.661 7.103 1.00 93.69 279 ASN A C 1
ATOM 2176 O O . ASN A 1 279 ? -7.223 -4.521 6.973 1.00 93.69 279 ASN A O 1
ATOM 2180 N N . VAL A 1 280 ? -5.617 -6.043 6.558 1.00 97.75 280 VAL A N 1
ATOM 2181 C CA . VAL A 1 280 ? -4.656 -5.222 5.832 1.00 97.75 280 VAL A CA 1
ATOM 2182 C C . VAL A 1 280 ? -4.302 -5.903 4.515 1.00 97.75 280 VAL A C 1
ATOM 2184 O O . VAL A 1 280 ? -3.841 -7.041 4.499 1.00 97.75 280 VAL A O 1
ATOM 2187 N N . TRP A 1 281 ? -4.452 -5.192 3.401 1.00 97.06 281 TRP A N 1
ATOM 2188 C CA . TRP A 1 281 ? -4.318 -5.763 2.063 1.00 97.06 281 TRP A CA 1
ATOM 2189 C C . TRP A 1 281 ? -3.288 -5.003 1.224 1.00 97.06 281 TRP A C 1
ATOM 2191 O O . TRP A 1 281 ? -3.524 -3.877 0.791 1.00 97.06 281 TRP A O 1
ATOM 2201 N N . LEU A 1 282 ? -2.146 -5.645 0.966 1.00 98.00 282 LEU A N 1
ATOM 2202 C CA . LEU A 1 282 ? -1.103 -5.158 0.058 1.00 98.00 282 LEU A CA 1
ATOM 2203 C C . LEU A 1 282 ? -1.551 -5.172 -1.417 1.00 98.00 282 LEU A C 1
ATOM 2205 O O . LEU A 1 282 ? -2.009 -6.199 -1.922 1.00 98.00 282 LEU A O 1
ATOM 2209 N N . LYS A 1 283 ? -1.365 -4.049 -2.116 1.00 96.88 283 LYS A N 1
ATOM 2210 C CA . LYS A 1 283 ? -1.556 -3.869 -3.563 1.00 96.88 283 LYS A CA 1
ATOM 2211 C C . LYS A 1 283 ? -0.232 -3.411 -4.163 1.00 96.88 283 LYS A C 1
ATOM 2213 O O . LYS A 1 283 ? 0.120 -2.238 -4.078 1.00 96.88 283 LYS A O 1
ATOM 2218 N N . VAL A 1 284 ? 0.531 -4.345 -4.717 1.00 97.38 284 VAL A N 1
ATOM 2219 C CA . VAL A 1 284 ? 1.909 -4.096 -5.154 1.00 97.38 284 VAL A CA 1
ATOM 2220 C C . VAL A 1 284 ? 1.948 -3.975 -6.670 1.00 97.38 284 VAL A C 1
ATOM 2222 O O . VAL A 1 284 ? 1.805 -4.977 -7.368 1.00 97.38 284 VAL A O 1
ATOM 2225 N N . ALA A 1 285 ? 2.152 -2.768 -7.195 1.00 94.69 285 ALA A N 1
ATOM 2226 C CA . ALA A 1 285 ? 2.356 -2.551 -8.622 1.00 94.69 285 ALA A CA 1
ATOM 2227 C C . ALA A 1 285 ? 3.829 -2.698 -9.005 1.00 94.69 285 ALA A C 1
ATOM 2229 O O . ALA A 1 285 ? 4.735 -2.157 -8.368 1.00 94.69 285 ALA A O 1
ATOM 2230 N N . SER A 1 286 ? 4.091 -3.450 -10.074 1.00 92.06 286 SER A N 1
ATOM 2231 C CA . SER A 1 286 ? 5.455 -3.705 -10.527 1.00 92.06 286 SER A CA 1
ATOM 2232 C C . SER A 1 286 ? 5.540 -4.140 -11.995 1.00 92.06 286 SER A C 1
ATOM 2234 O O . SER A 1 286 ? 4.545 -4.161 -12.718 1.00 92.06 286 SER A O 1
ATOM 2236 N N . ILE A 1 287 ? 6.742 -4.484 -12.463 1.00 85.38 287 ILE A N 1
ATOM 2237 C CA . ILE A 1 287 ? 6.979 -5.027 -13.808 1.00 85.38 287 ILE A CA 1
ATOM 2238 C C . ILE A 1 287 ? 7.367 -6.502 -13.674 1.00 85.38 287 ILE A C 1
ATOM 2240 O O . ILE A 1 287 ? 8.453 -6.809 -13.193 1.00 85.38 287 ILE A O 1
ATOM 2244 N N . LYS A 1 288 ? 6.522 -7.413 -14.172 1.00 79.88 288 LYS A N 1
ATOM 2245 C CA . LYS A 1 288 ? 6.612 -8.872 -13.951 1.00 79.88 288 LYS A CA 1
ATOM 2246 C C . LYS A 1 288 ? 8.016 -9.466 -14.099 1.00 79.88 288 LYS A C 1
ATOM 2248 O O . LYS A 1 288 ? 8.463 -10.213 -13.242 1.00 79.88 288 LYS A O 1
ATOM 2253 N N . HIS A 1 289 ? 8.731 -9.133 -15.173 1.00 77.06 289 HIS A N 1
ATOM 2254 C CA . HIS A 1 289 ? 10.058 -9.696 -15.455 1.00 77.06 289 HIS A CA 1
ATOM 2255 C C . HIS A 1 289 ? 11.198 -9.051 -14.644 1.00 77.06 289 HIS A C 1
ATOM 2257 O O . HIS A 1 289 ? 12.300 -9.596 -14.601 1.00 77.06 289 HIS A O 1
ATOM 2263 N N . LEU A 1 290 ? 10.948 -7.907 -13.999 1.00 80.19 290 LEU A N 1
ATOM 2264 C CA . LEU A 1 290 ? 11.904 -7.211 -13.130 1.00 80.19 290 LEU A CA 1
ATOM 2265 C C . LEU A 1 290 ? 11.662 -7.510 -11.646 1.00 80.19 290 LEU A C 1
ATOM 2267 O O . LEU A 1 290 ? 12.557 -7.329 -10.823 1.00 80.19 290 LEU A O 1
ATOM 2271 N N . THR A 1 291 ? 10.485 -8.018 -11.297 1.00 86.00 291 THR A N 1
ATOM 2272 C CA . THR A 1 291 ? 10.113 -8.334 -9.918 1.00 86.00 291 THR A CA 1
ATOM 2273 C C . THR A 1 291 ? 10.472 -9.774 -9.566 1.00 86.00 291 THR A C 1
ATOM 2275 O O . THR A 1 291 ? 10.366 -10.688 -10.381 1.00 86.00 291 THR A O 1
ATOM 2278 N N . ARG A 1 292 ? 10.898 -9.994 -8.322 1.00 89.19 292 ARG A N 1
ATOM 2279 C CA . ARG A 1 292 ? 11.078 -11.330 -7.745 1.00 89.19 292 ARG A CA 1
ATOM 2280 C C . ARG A 1 292 ? 10.307 -11.372 -6.436 1.00 89.19 292 ARG A C 1
ATOM 2282 O O . ARG A 1 292 ? 10.847 -11.028 -5.400 1.00 89.19 292 ARG A O 1
ATOM 2289 N N . TRP A 1 293 ? 9.033 -11.725 -6.498 1.00 89.81 293 TRP A N 1
ATOM 2290 C CA . TRP A 1 293 ? 8.147 -11.627 -5.336 1.00 89.81 293 TRP A CA 1
ATOM 2291 C C . TRP A 1 293 ? 8.204 -12.843 -4.403 1.00 89.81 293 TRP A C 1
ATOM 2293 O O . TRP A 1 293 ? 7.748 -12.752 -3.271 1.00 89.81 293 TRP A O 1
ATOM 2303 N N . TRP A 1 294 ? 8.777 -13.958 -4.866 1.00 82.12 294 TRP A N 1
ATOM 2304 C CA . TRP A 1 294 ? 8.910 -15.207 -4.118 1.00 82.12 294 TRP A CA 1
ATOM 2305 C C . TRP A 1 294 ? 10.251 -15.888 -4.402 1.00 82.12 294 TRP A C 1
ATOM 2307 O O . TRP A 1 294 ? 10.756 -15.883 -5.533 1.00 82.12 294 TRP A O 1
ATOM 2317 N N . GLN A 1 295 ? 10.811 -16.519 -3.376 1.00 81.94 295 GLN A N 1
ATOM 2318 C CA . GLN A 1 295 ? 11.925 -17.458 -3.449 1.00 81.94 295 GLN A CA 1
ATOM 2319 C C . GLN A 1 295 ? 11.536 -18.734 -2.700 1.00 81.94 295 GLN A C 1
ATOM 2321 O O . GLN A 1 295 ? 10.965 -18.641 -1.629 1.00 81.94 295 GLN A O 1
ATOM 2326 N N . ALA A 1 296 ? 11.868 -19.913 -3.236 1.00 74.62 296 ALA A N 1
ATOM 2327 C CA . ALA A 1 296 ? 11.501 -21.193 -2.618 1.00 74.62 296 ALA A CA 1
ATOM 2328 C C . ALA A 1 296 ? 12.489 -21.693 -1.542 1.00 74.62 296 ALA A C 1
ATOM 2330 O O . ALA A 1 296 ? 12.086 -22.448 -0.661 1.00 74.62 296 ALA A O 1
ATOM 2331 N N . THR A 1 297 ? 13.768 -21.295 -1.606 1.00 80.44 297 THR A N 1
ATOM 2332 C CA . THR A 1 297 ? 14.827 -21.822 -0.723 1.00 80.44 297 THR A CA 1
ATOM 2333 C C . THR A 1 297 ? 15.786 -20.722 -0.234 1.00 80.44 297 THR A C 1
ATOM 2335 O O . THR A 1 297 ? 16.592 -20.247 -1.036 1.00 80.44 297 THR A O 1
ATOM 2338 N N . PRO A 1 298 ? 15.748 -20.345 1.061 1.00 82.94 298 PRO A N 1
ATOM 2339 C CA . PRO A 1 298 ? 14.607 -20.565 1.958 1.00 82.94 298 PRO A CA 1
ATOM 2340 C C . PRO A 1 298 ? 13.329 -19.908 1.394 1.00 82.94 298 PRO A C 1
ATOM 2342 O O . PRO A 1 298 ? 13.450 -18.990 0.572 1.00 82.94 298 PRO A O 1
ATOM 2345 N N . PRO A 1 299 ? 12.131 -20.391 1.780 1.00 84.38 299 PRO A N 1
ATOM 2346 C CA . PRO A 1 299 ? 10.864 -19.801 1.363 1.00 84.38 299 PRO A CA 1
ATOM 2347 C C . PRO A 1 299 ? 10.746 -18.383 1.926 1.00 84.38 299 PRO A C 1
ATOM 2349 O O . PRO A 1 299 ? 10.734 -18.221 3.143 1.00 84.38 299 PRO A O 1
ATOM 2352 N N . VAL A 1 300 ? 10.726 -17.375 1.053 1.00 88.94 300 VAL A N 1
ATOM 2353 C CA . VAL A 1 300 ? 10.687 -15.951 1.428 1.00 88.94 300 VAL A CA 1
ATOM 2354 C C . VAL A 1 300 ? 9.857 -15.181 0.401 1.00 88.94 300 VAL A C 1
ATOM 2356 O O . VAL A 1 300 ? 10.039 -15.364 -0.811 1.00 88.94 300 VAL A O 1
ATOM 2359 N N . GLY A 1 301 ? 8.992 -14.288 0.881 1.00 89.50 301 GLY A N 1
ATOM 2360 C CA . GLY A 1 301 ? 8.198 -13.362 0.070 1.00 89.50 301 GLY A CA 1
ATOM 2361 C C . GLY A 1 301 ? 6.716 -13.723 0.036 1.00 89.50 301 GLY A C 1
ATOM 2362 O O . GLY A 1 301 ? 6.174 -14.237 1.004 1.00 89.50 301 GLY A O 1
ATOM 2363 N N . LEU A 1 302 ? 6.051 -13.452 -1.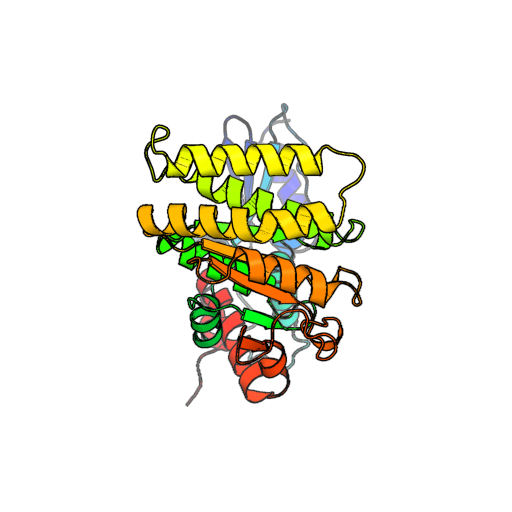089 1.00 85.12 302 LEU A N 1
ATOM 2364 C CA . LEU A 1 302 ? 4.625 -13.735 -1.293 1.00 85.12 302 LEU A CA 1
ATOM 2365 C C . LEU A 1 302 ? 4.435 -14.844 -2.327 1.00 85.12 302 LEU A C 1
ATOM 2367 O O . LEU A 1 302 ? 4.714 -14.637 -3.508 1.00 85.12 302 LEU A O 1
ATOM 2371 N N . GLN A 1 303 ? 3.912 -16.003 -1.936 1.00 79.12 303 GLN A N 1
ATOM 2372 C CA . GLN A 1 303 ? 3.631 -17.080 -2.877 1.00 79.12 303 GLN A CA 1
ATOM 2373 C C . GLN A 1 303 ? 2.352 -16.798 -3.682 1.00 79.12 303 GLN A C 1
ATOM 2375 O O . GLN A 1 303 ? 1.267 -16.580 -3.140 1.00 79.12 303 GLN A O 1
ATOM 2380 N N . SER A 1 304 ? 2.454 -16.844 -5.013 1.00 75.00 304 SER A N 1
ATOM 2381 C CA . SER A 1 304 ? 1.303 -16.618 -5.897 1.00 75.00 304 SER A CA 1
ATOM 2382 C C . SER A 1 304 ? 0.226 -17.695 -5.745 1.00 75.00 304 SER A C 1
ATOM 2384 O O . SER A 1 304 ? 0.539 -18.884 -5.685 1.00 75.00 304 SER A O 1
ATOM 2386 N N . GLY A 1 305 ? -1.040 -17.276 -5.711 1.00 64.44 305 GLY A N 1
ATOM 2387 C CA . GLY A 1 305 ? -2.215 -18.142 -5.558 1.00 64.44 305 GLY A CA 1
ATOM 2388 C C . GLY A 1 305 ? -2.463 -18.639 -4.129 1.00 64.44 305 GLY A C 1
ATOM 2389 O O . GLY A 1 305 ? -3.545 -19.151 -3.847 1.00 64.44 305 GLY A O 1
ATOM 2390 N N . GLN A 1 306 ? -1.491 -18.473 -3.227 1.00 70.12 306 GLN A N 1
ATOM 2391 C CA . GLN A 1 306 ? -1.651 -18.746 -1.799 1.00 70.12 306 GLN A CA 1
ATOM 2392 C C . GLN A 1 306 ? -1.742 -17.432 -1.024 1.00 70.12 306 GLN A C 1
ATOM 2394 O O . GLN A 1 306 ? -2.797 -17.124 -0.472 1.00 70.12 306 GLN A O 1
ATOM 2399 N N . ASP A 1 307 ? -0.678 -16.631 -1.073 1.00 74.56 307 ASP A N 1
ATOM 2400 C CA . ASP A 1 307 ? -0.572 -15.385 -0.315 1.00 74.56 307 ASP A CA 1
ATOM 2401 C C . ASP A 1 307 ? -1.068 -14.185 -1.122 1.00 74.56 307 ASP A C 1
ATOM 2403 O O . ASP A 1 307 ? -1.698 -13.289 -0.566 1.00 74.56 307 ASP A O 1
ATOM 2407 N N . ALA A 1 308 ? -0.808 -14.159 -2.435 1.00 80.81 308 ALA A N 1
ATOM 2408 C CA . ALA A 1 308 ? -1.197 -13.055 -3.311 1.00 80.81 308 ALA A CA 1
ATOM 2409 C C . ALA A 1 308 ? -1.682 -13.517 -4.690 1.00 80.81 308 ALA A C 1
ATOM 2411 O O . ALA A 1 308 ? -1.124 -14.443 -5.286 1.00 80.81 308 ALA A O 1
ATOM 2412 N N . ASP A 1 309 ? -2.671 -12.812 -5.234 1.00 80.38 309 ASP A N 1
ATOM 2413 C CA . ASP A 1 309 ? -3.170 -13.035 -6.589 1.00 80.38 309 ASP A CA 1
ATOM 2414 C C . ASP A 1 309 ? -2.436 -12.150 -7.602 1.00 80.38 309 ASP A C 1
ATOM 2416 O O . ASP A 1 309 ? -1.951 -11.059 -7.287 1.00 80.38 309 ASP A O 1
ATOM 2420 N N . LEU A 1 310 ? -2.330 -12.641 -8.837 1.00 78.69 310 LEU A N 1
ATOM 2421 C CA . LEU A 1 310 ? -1.650 -11.942 -9.923 1.00 78.69 310 LEU A CA 1
ATOM 2422 C C . LEU A 1 310 ? -2.671 -11.250 -10.820 1.00 78.69 310 LEU A C 1
ATOM 2424 O O . LEU A 1 310 ? -3.596 -11.889 -11.313 1.00 78.69 310 LEU A O 1
ATOM 2428 N N . ILE A 1 311 ? -2.454 -9.965 -11.083 1.00 82.19 311 ILE A N 1
ATOM 2429 C CA . ILE A 1 311 ? -3.216 -9.192 -12.064 1.00 82.19 311 ILE A CA 1
ATOM 2430 C C . ILE A 1 311 ? -2.225 -8.719 -13.115 1.00 82.19 311 ILE A C 1
ATOM 2432 O O . ILE A 1 311 ? -1.282 -8.008 -12.787 1.00 82.19 311 ILE A O 1
ATOM 2436 N N . ASP A 1 312 ? -2.405 -9.127 -14.365 1.00 77.38 312 ASP A N 1
ATOM 2437 C CA . ASP A 1 312 ? -1.484 -8.799 -15.451 1.00 77.38 312 ASP A CA 1
ATOM 2438 C C . ASP A 1 312 ? -2.186 -7.913 -16.482 1.00 77.38 312 ASP A C 1
ATOM 2440 O O . ASP A 1 312 ? -3.069 -8.355 -17.216 1.00 77.38 312 ASP A O 1
ATOM 2444 N N . LEU A 1 313 ? -1.801 -6.639 -16.512 1.00 74.12 313 LEU A N 1
ATOM 2445 C CA . LEU A 1 313 ? -2.365 -5.644 -17.419 1.00 74.12 313 LEU A CA 1
ATOM 2446 C C . LEU A 1 313 ? -1.801 -5.780 -18.839 1.00 74.12 313 LEU A C 1
ATOM 2448 O O . LEU A 1 313 ? -2.437 -5.316 -19.783 1.00 74.12 313 LEU A O 1
ATOM 2452 N N . ASP A 1 314 ? -0.650 -6.440 -19.028 1.00 59.88 314 ASP A N 1
ATOM 2453 C CA . ASP A 1 314 ? -0.064 -6.633 -20.361 1.00 59.88 314 ASP A CA 1
ATOM 2454 C C . ASP A 1 314 ? -0.839 -7.655 -21.210 1.00 59.88 314 ASP A C 1
ATOM 2456 O O . ASP A 1 314 ? -0.704 -7.638 -22.437 1.00 59.88 314 ASP A O 1
ATOM 2460 N N . ILE A 1 315 ? -1.671 -8.508 -20.594 1.00 48.69 315 ILE A N 1
ATOM 2461 C CA . ILE A 1 315 ? -2.513 -9.487 -21.307 1.00 48.69 315 ILE A CA 1
ATOM 2462 C C . ILE A 1 315 ? -3.435 -8.778 -22.308 1.00 48.69 315 ILE A C 1
ATOM 2464 O O . ILE A 1 315 ? -3.599 -9.250 -23.431 1.00 48.69 315 ILE A O 1
ATOM 2468 N N . THR A 1 316 ? -3.918 -7.576 -21.968 1.00 48.38 316 THR A N 1
ATOM 2469 C CA . THR A 1 316 ? -4.765 -6.763 -22.858 1.00 48.38 316 THR A CA 1
ATOM 2470 C C . THR A 1 316 ? -4.106 -6.401 -24.193 1.00 48.38 316 THR A C 1
ATOM 2472 O O . THR A 1 316 ? -4.818 -6.064 -25.127 1.00 48.38 316 THR A O 1
ATOM 2475 N N . LEU A 1 317 ? -2.773 -6.487 -24.323 1.00 46.69 317 LEU A N 1
ATOM 2476 C CA . LEU A 1 317 ? -2.038 -6.175 -25.559 1.00 46.69 317 LEU A CA 1
ATOM 2477 C C . LEU A 1 317 ? -1.580 -7.415 -26.342 1.00 46.69 317 LEU A C 1
ATOM 2479 O O . LEU A 1 317 ? -1.075 -7.266 -27.455 1.00 46.69 317 LEU A O 1
ATOM 2483 N N . GLN A 1 318 ? -1.720 -8.621 -25.784 1.00 42.44 318 GLN A N 1
ATOM 2484 C CA . GLN A 1 318 ? -1.412 -9.869 -26.496 1.00 42.44 318 GLN A CA 1
ATOM 2485 C C . GLN A 1 318 ? -2.571 -10.323 -27.387 1.00 42.44 318 GLN A C 1
ATOM 2487 O O . GLN A 1 318 ? -2.339 -10.994 -28.392 1.00 42.44 318 GLN A O 1
ATOM 2492 N N . GLU A 1 319 ? -3.792 -9.904 -27.055 1.00 46.62 319 GLU A N 1
ATOM 2493 C CA . GLU A 1 319 ? -5.012 -10.187 -27.804 1.00 46.62 319 GLU A CA 1
ATOM 2494 C C . GLU A 1 319 ? -5.463 -8.915 -28.545 1.00 46.62 319 GLU A C 1
ATOM 2496 O O . GLU A 1 319 ? -6.070 -8.024 -27.950 1.00 46.62 319 GLU A O 1
ATOM 2501 N N . PRO A 1 320 ? -5.179 -8.784 -29.859 1.00 47.31 320 PRO A N 1
ATOM 2502 C CA . PRO A 1 320 ? -5.413 -7.543 -30.606 1.00 47.31 320 PRO A CA 1
ATOM 2503 C C . PRO A 1 320 ? -6.877 -7.090 -30.603 1.00 47.31 320 PRO A C 1
ATOM 2505 O O . PRO A 1 320 ? -7.161 -5.900 -30.721 1.00 47.31 320 PRO A O 1
ATOM 2508 N N . ALA A 1 321 ? -7.808 -8.039 -30.479 1.00 49.44 321 ALA A N 1
ATOM 2509 C CA . ALA A 1 321 ? -9.239 -7.767 -30.420 1.00 49.44 321 ALA A CA 1
ATOM 2510 C C . ALA A 1 321 ? -9.653 -7.091 -29.103 1.00 49.44 321 ALA A C 1
ATOM 2512 O O . ALA A 1 321 ? -10.495 -6.192 -29.121 1.00 49.44 321 ALA A O 1
ATOM 2513 N N . ASP A 1 322 ? -9.041 -7.493 -27.990 1.00 46.88 322 ASP A N 1
ATOM 2514 C CA . ASP A 1 322 ? -9.283 -6.926 -26.664 1.00 46.88 322 ASP A CA 1
ATOM 2515 C C . ASP A 1 322 ? -8.565 -5.580 -26.516 1.00 46.88 322 ASP A C 1
ATOM 2517 O O . ASP A 1 322 ? -9.172 -4.609 -26.073 1.00 46.88 322 ASP A O 1
ATOM 2521 N N . ALA A 1 323 ? -7.328 -5.469 -27.019 1.00 42.91 323 ALA A N 1
ATOM 2522 C CA . ALA A 1 323 ? -6.595 -4.203 -27.108 1.00 42.91 323 ALA A CA 1
ATOM 2523 C C . ALA A 1 323 ? -7.380 -3.137 -27.886 1.00 42.91 323 ALA A C 1
ATOM 2525 O O . ALA A 1 323 ? -7.451 -1.976 -27.479 1.00 42.91 323 ALA A O 1
ATOM 2526 N N . LYS A 1 324 ? -7.972 -3.535 -29.021 1.00 48.84 324 LYS A N 1
ATOM 2527 C CA . LYS A 1 324 ? -8.776 -2.654 -29.869 1.00 48.84 324 LYS A CA 1
ATOM 2528 C C . LYS A 1 324 ? -10.026 -2.173 -29.134 1.00 48.84 324 LYS A C 1
ATOM 2530 O O . LYS A 1 324 ? -10.242 -0.968 -29.076 1.00 48.84 324 LYS A O 1
ATOM 2535 N N . ARG A 1 325 ? -10.800 -3.086 -28.534 1.00 52.12 325 ARG A N 1
ATOM 2536 C CA . ARG A 1 325 ? -12.000 -2.737 -27.751 1.00 52.12 325 ARG A CA 1
ATOM 2537 C C . ARG A 1 325 ? -11.671 -1.831 -26.566 1.00 52.12 325 ARG A C 1
ATOM 2539 O O . ARG A 1 325 ? -12.385 -0.863 -26.318 1.00 52.12 325 ARG A O 1
ATOM 2546 N N . PHE A 1 326 ? -10.557 -2.095 -25.887 1.00 45.75 326 PHE A N 1
ATOM 2547 C CA . PHE A 1 326 ? -10.060 -1.264 -24.798 1.00 45.75 326 PHE A CA 1
ATOM 2548 C C . PHE A 1 326 ? -9.733 0.159 -25.267 1.00 45.75 326 PHE A C 1
ATOM 2550 O O . PHE A 1 326 ? -10.230 1.124 -24.687 1.00 45.75 326 PHE A O 1
ATOM 2557 N N . LEU A 1 327 ? -8.940 0.302 -26.336 1.00 51.81 327 LEU A N 1
ATOM 2558 C CA . LEU A 1 327 ? -8.588 1.608 -26.902 1.00 51.81 327 LEU A CA 1
ATOM 2559 C C . LEU A 1 327 ? -9.827 2.354 -27.409 1.00 51.81 327 LEU A C 1
ATOM 2561 O O . LEU A 1 327 ? -9.961 3.544 -27.143 1.00 51.81 327 LEU A O 1
ATOM 2565 N N . GLU A 1 328 ? -10.759 1.666 -28.069 1.00 54.75 328 GLU A N 1
ATOM 2566 C CA . GLU A 1 328 ? -12.045 2.240 -28.479 1.00 54.75 328 GLU A CA 1
ATOM 2567 C C . GLU A 1 328 ? -12.836 2.755 -27.270 1.00 54.75 328 GLU A C 1
ATOM 2569 O O . GLU A 1 328 ? -13.325 3.880 -27.308 1.00 54.75 328 GLU A O 1
ATOM 2574 N N . GLY A 1 329 ? -12.887 1.999 -26.167 1.00 50.38 329 GLY A N 1
ATOM 2575 C CA . GLY A 1 329 ? -13.545 2.408 -24.923 1.00 50.38 329 GLY A CA 1
ATOM 2576 C C . GLY A 1 329 ? -12.896 3.621 -24.249 1.00 50.38 329 GLY A C 1
ATOM 2577 O O . GLY A 1 329 ? -13.608 4.517 -23.794 1.00 50.38 329 GLY A O 1
ATOM 2578 N N . VAL A 1 330 ? -11.559 3.684 -24.222 1.00 49.41 330 VAL A N 1
ATOM 2579 C CA . VAL A 1 330 ? -10.803 4.850 -23.725 1.00 49.41 330 VAL A CA 1
ATOM 2580 C C . VAL A 1 330 ? -11.160 6.091 -24.540 1.00 49.41 330 VAL A C 1
ATOM 2582 O O . VAL A 1 330 ? -11.496 7.135 -23.984 1.00 49.41 330 VAL A O 1
ATOM 2585 N N . LEU A 1 331 ? -11.117 5.972 -25.867 1.00 54.06 331 LEU A N 1
ATOM 2586 C CA . LEU A 1 331 ? -11.383 7.074 -26.787 1.00 54.06 331 LEU A CA 1
ATOM 2587 C C . LEU A 1 331 ? -12.840 7.546 -26.723 1.00 54.06 331 LEU A C 1
ATOM 2589 O O . LEU A 1 331 ? -13.090 8.750 -26.762 1.00 54.06 331 LEU A O 1
ATOM 2593 N N . LEU A 1 332 ? -13.791 6.625 -26.555 1.00 55.03 332 LEU A N 1
ATOM 2594 C CA . LEU A 1 332 ? -15.206 6.947 -26.360 1.00 55.03 332 LEU A CA 1
ATOM 2595 C C . LEU A 1 332 ? -15.447 7.720 -25.060 1.00 55.03 332 LEU A C 1
ATOM 2597 O O . LEU A 1 332 ? -16.203 8.690 -25.063 1.00 55.03 332 LEU A O 1
ATOM 2601 N N . ALA A 1 333 ? -14.795 7.324 -23.963 1.00 46.94 333 ALA A N 1
ATOM 2602 C CA . ALA A 1 333 ? -14.896 8.029 -22.688 1.00 46.94 333 ALA A CA 1
ATOM 2603 C C . ALA A 1 333 ? -14.349 9.465 -22.802 1.00 46.94 333 ALA A C 1
ATOM 2605 O O . ALA A 1 333 ? -15.018 10.416 -22.394 1.00 46.94 333 ALA A O 1
ATOM 2606 N N . PHE A 1 334 ? -13.199 9.645 -23.464 1.00 50.25 334 PHE A N 1
ATOM 2607 C CA . PHE A 1 334 ? -12.652 10.975 -23.761 1.00 50.25 334 PHE A CA 1
ATOM 2608 C C . PHE A 1 334 ? -13.586 11.811 -24.642 1.00 50.25 334 PHE A C 1
ATOM 2610 O O . PHE A 1 334 ? -13.789 12.997 -24.376 1.00 50.25 334 PHE A O 1
ATOM 2617 N N . ALA A 1 335 ? -14.181 11.209 -25.673 1.00 52.81 335 ALA A N 1
ATOM 2618 C CA . ALA A 1 335 ? -15.138 11.877 -26.547 1.00 52.81 335 ALA A CA 1
ATOM 2619 C C . ALA A 1 335 ? -16.395 12.348 -25.795 1.00 52.81 335 ALA A C 1
ATOM 2621 O O . ALA A 1 335 ? -16.927 13.416 -26.095 1.00 52.81 335 ALA A O 1
ATOM 2622 N N . GLN A 1 336 ? -16.859 11.570 -24.815 1.00 49.62 336 GLN A N 1
ATOM 2623 C CA . GLN A 1 336 ? -18.038 11.894 -24.011 1.00 49.62 336 GLN A CA 1
ATOM 2624 C C . GLN A 1 336 ? -17.775 13.008 -22.988 1.00 49.62 336 GLN A C 1
ATOM 2626 O O . GLN A 1 336 ? -18.634 13.871 -22.817 1.00 49.62 336 GLN A O 1
ATOM 2631 N N . GLU A 1 337 ? -16.601 13.032 -22.349 1.00 43.16 337 GLU A N 1
ATOM 2632 C CA . GLU A 1 337 ? -16.230 14.088 -21.392 1.00 43.16 337 GLU A CA 1
ATOM 2633 C C . GLU A 1 337 ? -15.886 15.427 -22.052 1.00 43.16 337 GLU A C 1
ATOM 2635 O O . GLU A 1 337 ? -16.050 16.480 -21.439 1.00 43.16 337 GLU A O 1
ATOM 2640 N N . SER A 1 338 ? -15.409 15.412 -23.298 1.00 45.53 338 SER A N 1
ATOM 2641 C CA . SER A 1 338 ? -14.913 16.619 -23.976 1.00 45.53 338 SER A CA 1
ATOM 2642 C C . SER A 1 338 ? -16.014 17.499 -24.589 1.00 45.53 338 SER A C 1
ATOM 2644 O O . SER A 1 338 ? -15.694 18.483 -25.247 1.00 45.53 338 SER A O 1
ATOM 2646 N N . ALA A 1 339 ? -17.297 17.164 -24.396 1.00 38.72 339 ALA A N 1
ATOM 2647 C CA . ALA A 1 339 ? -18.462 17.922 -24.875 1.00 38.72 339 ALA A CA 1
ATOM 2648 C C . ALA A 1 339 ? -18.370 18.422 -26.338 1.00 38.72 339 ALA A C 1
ATOM 2650 O O . ALA A 1 339 ? -18.879 19.493 -26.657 1.00 38.72 339 ALA A O 1
ATOM 2651 N N . SER A 1 340 ? -17.758 17.647 -27.244 1.00 41.59 340 SER A N 1
ATOM 2652 C CA . SER A 1 340 ? -17.804 17.926 -28.684 1.00 41.59 340 SER A CA 1
ATOM 2653 C C . SER A 1 340 ? -18.778 16.956 -29.364 1.00 41.59 340 SER A C 1
ATOM 2655 O O . SER A 1 340 ? -18.493 15.754 -29.427 1.00 41.59 340 SER A O 1
ATOM 2657 N N . PRO A 1 341 ? -19.932 17.424 -29.879 1.00 40.31 341 PRO A N 1
ATOM 2658 C CA . PRO A 1 341 ? -20.931 16.560 -30.513 1.00 40.31 341 PRO A CA 1
ATOM 2659 C C . PRO A 1 341 ? -20.401 15.813 -31.753 1.00 40.31 341 PRO A C 1
ATOM 2661 O O . PRO A 1 341 ? -20.941 14.765 -32.098 1.00 40.31 341 PRO A O 1
ATOM 2664 N N . ARG A 1 342 ? -19.297 16.270 -32.366 1.00 41.72 342 ARG A N 1
ATOM 2665 C CA . ARG A 1 342 ? -18.688 15.661 -33.565 1.00 41.72 342 ARG A CA 1
ATOM 2666 C C . ARG A 1 342 ? -17.959 14.332 -33.310 1.00 41.72 342 ARG A C 1
ATOM 2668 O O . ARG A 1 342 ? -17.831 13.529 -34.229 1.00 41.72 342 ARG A O 1
ATOM 2675 N N . CYS A 1 343 ? -17.520 14.044 -32.080 1.00 39.25 343 CYS A N 1
ATOM 2676 C CA . CYS A 1 343 ? -16.825 12.779 -31.793 1.00 39.25 343 CYS A CA 1
ATOM 2677 C C . CYS A 1 343 ? -17.767 11.568 -31.700 1.00 39.25 343 CYS A C 1
ATOM 2679 O O . CYS A 1 343 ? -17.304 10.437 -31.824 1.00 39.25 343 CYS A O 1
ATOM 2681 N N . ARG A 1 344 ? -19.079 11.772 -31.504 1.00 37.94 344 ARG A N 1
ATOM 2682 C CA . ARG A 1 344 ? -20.049 10.664 -31.412 1.00 37.94 344 ARG A CA 1
ATOM 2683 C C . ARG A 1 344 ? -20.243 9.937 -32.745 1.00 37.94 344 ARG A C 1
ATOM 2685 O O . ARG A 1 344 ? -20.340 8.715 -32.752 1.00 37.94 344 ARG A O 1
ATOM 2692 N N . GLU A 1 345 ? -20.208 10.656 -33.866 1.00 42.03 345 GLU A N 1
ATOM 2693 C CA . GLU A 1 345 ? -20.457 10.088 -35.202 1.00 42.03 345 GLU A CA 1
ATOM 2694 C C . GLU A 1 345 ? -19.330 9.173 -35.714 1.00 42.03 345 GLU A C 1
ATOM 2696 O O . GLU A 1 345 ? -19.551 8.355 -36.605 1.00 42.03 345 GLU A O 1
ATOM 2701 N N . CYS A 1 346 ? -18.121 9.271 -35.151 1.00 43.19 346 CYS A N 1
ATOM 2702 C CA . CYS A 1 346 ? -16.997 8.414 -35.542 1.00 43.19 346 CYS A CA 1
ATOM 2703 C C . CYS A 1 346 ? -17.072 6.994 -34.949 1.00 43.19 346 CYS A C 1
ATOM 2705 O O . CYS A 1 346 ? -16.354 6.115 -35.422 1.00 43.19 346 CYS A O 1
ATOM 2707 N N . PHE A 1 347 ? -17.912 6.770 -33.931 1.00 40.22 347 PHE A N 1
ATOM 2708 C CA . PHE A 1 347 ? -17.943 5.525 -33.151 1.00 40.22 347 PHE A CA 1
ATOM 2709 C C . PHE A 1 347 ? -19.281 4.772 -33.199 1.00 40.22 347 PHE A C 1
ATOM 2711 O O . PHE A 1 347 ? -19.401 3.718 -32.573 1.00 40.22 347 PHE A O 1
ATOM 2718 N N . GLU A 1 348 ? -20.283 5.254 -33.939 1.00 35.09 348 GLU A N 1
ATOM 2719 C CA . GLU A 1 348 ? -21.504 4.472 -34.152 1.00 35.09 348 GLU A CA 1
ATOM 2720 C C . GLU A 1 348 ? -21.259 3.341 -35.168 1.00 35.09 348 GLU A C 1
ATOM 2722 O O . GLU A 1 348 ? -20.767 3.595 -36.275 1.00 35.09 348 GLU A O 1
ATOM 2727 N N . PRO A 1 349 ? -21.606 2.082 -34.836 1.00 33.22 349 PRO A N 1
ATOM 2728 C CA . PRO A 1 349 ? -21.563 1.005 -35.809 1.00 33.22 349 PRO A CA 1
ATOM 2729 C C . PRO A 1 349 ? -22.645 1.267 -36.860 1.00 33.22 349 PRO A C 1
ATOM 2731 O O . PRO A 1 349 ? -23.835 1.314 -36.547 1.00 33.22 349 PRO A O 1
ATOM 2734 N N . ARG A 1 350 ? -22.236 1.449 -38.120 1.00 34.41 350 ARG A N 1
ATOM 2735 C CA . ARG A 1 350 ? -23.187 1.472 -39.236 1.00 34.41 350 ARG A CA 1
ATOM 2736 C C . ARG A 1 350 ? -23.749 0.057 -39.459 1.00 34.41 350 ARG A C 1
ATOM 2738 O O . ARG A 1 350 ? -22.990 -0.898 -39.285 1.00 34.41 350 ARG A O 1
ATOM 2745 N N . PRO A 1 351 ? -25.040 -0.065 -39.816 1.00 36.69 351 PRO A N 1
ATOM 2746 C CA . PRO A 1 351 ? -25.685 -1.347 -40.100 1.00 36.69 351 PRO A CA 1
ATOM 2747 C C . PRO A 1 351 ? -25.048 -2.104 -41.269 1.00 36.69 351 PRO A C 1
ATOM 2749 O O . PRO A 1 351 ? -24.470 -1.445 -42.168 1.00 36.69 351 PRO A O 1
#